Protein AF-A0AA36CNI5-F1 (afdb_monomer_lite)

Organism: NCBI:txid96644

Secondary structure (DSSP, 8-state):
-HHHHHSTTTT--S-TT-HHHHHHHHHHHHHHHTHHHHHHHHHHHHHT--HHHHHHHHHHHT-HHHHHHHHTT--EEETTEEEP----TT-SHHHHHHHHHHHHHHHHHHHHS-GGGHHHHHHHHHHHHHHHHIIIIIHHHHHHHHHHHHHHHHHHHHHHTHHHHHHHHHHHHHHHHHT-HHHHHHHHHHHHHHHSS-SSHHHHHHHHHHHHHHHHHHHHHH--SHHHHHHHHHHHHHHHHHHS--

Foldseek 3Di:
DCLQCCPCLHPPVDDPPDVVSVVVVCVVLVCLQCLLLVLLQVLCVVQVADNVLLNVLSCVLSPVVLLVCLVVVDWDDDVNATFDSFRCGSPRQLSSVLSNVLSVLLVVCVVVDDPVCNVPCSSVVSCSVSVCCSGRPSRVVVLVVLLVVLVVLVVLCVPVPAVSQQVLLVCVVVCVVSSSLVVSVVSCVVVCVVVVHDRHNVSSVVVNLVVQLVVLCVQLVPPDDPVSVVSSVVSNVCSCSVPSRD

Sequence (246 aa):
MFAILLGPENFNLLVEGSDSLRLLNLVADSGFYFFPIFTAYSASKKFGANPVLALLLSGIMIHPEILGIVEAGQPFSIFGIPMQLVNYTKAVLPIILIVWIMAGVEKWLQKVIPDMLRIVAIPVLTMFIMLPLAFCVLGPLSDIVMGYVADFIVWLADVAGPLATAVIGATWALIIATGMHVPIFTAMLPAIITVGYDPILYPGTLAQAYAIMALALVYALRAKSKENKELGWSTFSTYMLGRAAL

InterPro domains:
  IPR003352 Phosphotransferase system, EIIC [PF02378] (20-238)
  IPR013013 Phosphotransferase system, EIIC component, type 1 [PS51103] (1-246)
  IPR050558 Phosphotransferase System Sugar-Specific Components [PTHR30175] (10-242)

Radius of gyration: 21.47 Å; chains: 1; bounding box: 57×53×59 Å

Structure (mmCIF, N/CA/C/O backbone):
data_AF-A0AA36CNI5-F1
#
_entry.id   AF-A0AA36CNI5-F1
#
loop_
_atom_site.group_PDB
_atom_site.id
_atom_site.type_symbol
_atom_site.label_atom_id
_atom_site.label_alt_id
_atom_site.label_comp_id
_atom_site.label_asym_id
_atom_site.label_entity_id
_atom_site.label_seq_id
_atom_site.pdbx_PDB_ins_code
_atom_site.Cartn_x
_atom_site.Cartn_y
_atom_site.Cartn_z
_atom_site.occupancy
_atom_site.B_iso_or_equiv
_atom_site.auth_seq_id
_atom_site.auth_comp_id
_atom_site.auth_asym_id
_atom_site.auth_atom_id
_atom_site.pdbx_PDB_model_num
ATOM 1 N N . MET A 1 1 ? 16.716 -0.187 -1.778 1.00 64.44 1 MET A N 1
ATOM 2 C CA . MET A 1 1 ? 17.904 0.576 -2.230 1.00 64.44 1 MET A CA 1
ATOM 3 C C . MET A 1 1 ? 19.204 -0.185 -1.989 1.00 64.44 1 MET A C 1
ATOM 5 O O . MET A 1 1 ? 19.897 -0.440 -2.958 1.00 64.44 1 MET A O 1
ATOM 9 N N . PHE A 1 2 ? 19.529 -0.613 -0.761 1.00 74.94 2 PHE A N 1
ATOM 10 C CA . PHE A 1 2 ? 20.774 -1.364 -0.510 1.00 74.94 2 PHE A CA 1
ATOM 11 C C . PHE A 1 2 ? 20.871 -2.699 -1.258 1.00 74.94 2 PHE A C 1
ATOM 13 O O . PHE A 1 2 ? 21.927 -2.988 -1.802 1.00 74.94 2 PHE A O 1
ATOM 20 N N . ALA A 1 3 ? 19.777 -3.468 -1.339 1.00 75.94 3 ALA A N 1
ATOM 21 C CA . ALA A 1 3 ? 19.755 -4.718 -2.106 1.00 75.94 3 ALA A CA 1
ATOM 22 C C . ALA A 1 3 ? 20.099 -4.502 -3.587 1.00 75.94 3 ALA A C 1
ATOM 24 O O . ALA A 1 3 ? 20.863 -5.260 -4.164 1.00 75.94 3 ALA A O 1
ATOM 25 N N . ILE A 1 4 ? 19.568 -3.419 -4.162 1.00 75.38 4 ILE A N 1
ATOM 26 C CA . ILE A 1 4 ? 19.776 -3.033 -5.557 1.00 75.38 4 ILE A CA 1
ATOM 27 C C . ILE A 1 4 ? 21.238 -2.618 -5.768 1.00 75.38 4 ILE A C 1
ATOM 29 O O . ILE A 1 4 ? 21.931 -3.203 -6.589 1.00 75.38 4 ILE A O 1
ATOM 33 N N . LEU A 1 5 ? 21.741 -1.665 -4.975 1.00 76.94 5 LEU A N 1
ATOM 34 C CA . LEU A 1 5 ? 23.097 -1.125 -5.138 1.00 76.94 5 LEU A CA 1
ATOM 35 C C . LEU A 1 5 ? 24.194 -2.169 -4.892 1.00 76.94 5 LEU A C 1
ATOM 37 O O . LEU A 1 5 ? 25.172 -2.222 -5.629 1.00 76.94 5 LEU A O 1
ATOM 41 N N . LEU A 1 6 ? 24.060 -2.976 -3.838 1.00 81.75 6 LEU A N 1
ATOM 42 C CA . LEU A 1 6 ? 25.074 -3.965 -3.459 1.00 81.75 6 LEU A CA 1
ATOM 43 C C . LEU A 1 6 ? 24.923 -5.289 -4.214 1.00 81.75 6 LEU A C 1
ATOM 45 O O . LEU A 1 6 ? 25.812 -6.135 -4.125 1.00 81.75 6 LEU A O 1
ATOM 49 N N . GLY A 1 7 ? 23.806 -5.470 -4.917 1.00 79.75 7 GLY A N 1
ATOM 50 C CA . GLY A 1 7 ? 23.500 -6.677 -5.659 1.00 79.75 7 GLY A CA 1
ATOM 51 C C . GLY A 1 7 ? 24.352 -6.866 -6.921 1.00 79.75 7 GLY A C 1
ATOM 52 O O . GLY A 1 7 ? 25.140 -5.987 -7.294 1.00 79.75 7 GLY A O 1
ATOM 53 N N . PRO A 1 8 ? 24.168 -8.012 -7.592 1.00 74.44 8 PRO A N 1
ATOM 54 C CA . PRO A 1 8 ? 24.959 -8.427 -8.752 1.00 74.44 8 PRO A CA 1
ATOM 55 C C . PRO A 1 8 ? 24.860 -7.463 -9.937 1.00 74.44 8 PRO A C 1
ATOM 57 O O . PRO A 1 8 ? 25.830 -7.274 -10.661 1.00 74.44 8 PRO A O 1
ATOM 60 N N . GLU A 1 9 ? 23.701 -6.824 -10.101 1.00 72.00 9 GLU A N 1
ATOM 61 C CA . GLU A 1 9 ? 23.403 -5.911 -11.212 1.00 72.00 9 GLU A CA 1
ATOM 62 C C . GLU A 1 9 ? 24.147 -4.565 -11.126 1.00 72.00 9 GLU A C 1
ATOM 64 O O . GLU A 1 9 ? 24.193 -3.836 -12.110 1.00 72.00 9 GLU A O 1
ATOM 69 N N . ASN A 1 10 ? 24.732 -4.217 -9.970 1.00 75.94 10 ASN A N 1
ATOM 70 C CA . ASN A 1 10 ? 25.398 -2.926 -9.746 1.00 75.94 10 ASN A CA 1
ATOM 71 C C . ASN A 1 10 ? 26.848 -3.103 -9.278 1.00 75.94 10 ASN A C 1
ATOM 73 O O . ASN A 1 10 ? 27.735 -3.413 -10.069 1.00 75.94 10 ASN A O 1
ATOM 77 N N . PHE A 1 11 ? 27.119 -2.893 -7.983 1.00 79.62 11 PHE A N 1
ATOM 78 C CA . PHE A 1 11 ? 28.478 -2.988 -7.449 1.00 79.62 11 PHE A CA 1
ATOM 79 C C . PHE A 1 11 ? 28.968 -4.435 -7.320 1.00 79.62 11 PHE A C 1
ATOM 81 O O . PHE A 1 11 ? 30.150 -4.637 -7.047 1.00 79.62 11 PHE A O 1
ATOM 88 N N . ASN A 1 12 ? 28.080 -5.424 -7.502 1.00 82.00 12 ASN A N 1
ATOM 89 C CA . ASN A 1 12 ? 28.382 -6.854 -7.458 1.00 82.00 12 ASN A CA 1
ATOM 90 C C . ASN A 1 12 ? 29.166 -7.262 -6.196 1.00 82.00 12 ASN A C 1
ATOM 92 O O . ASN A 1 12 ? 30.069 -8.097 -6.227 1.00 82.00 12 ASN A O 1
ATOM 96 N N . LEU A 1 13 ? 28.843 -6.617 -5.070 1.00 82.94 13 LEU A N 1
ATOM 97 C CA . LEU A 1 13 ? 29.482 -6.865 -3.775 1.00 82.94 13 LEU A CA 1
ATOM 98 C C . LEU A 1 13 ? 28.814 -8.026 -3.035 1.00 82.94 13 LEU A C 1
ATOM 100 O O . LEU A 1 13 ? 29.435 -8.654 -2.178 1.00 82.94 13 LEU A O 1
ATOM 104 N N . LEU A 1 14 ? 27.549 -8.302 -3.353 1.00 83.44 14 LEU A N 1
ATOM 105 C CA . LEU A 1 14 ? 26.776 -9.413 -2.825 1.00 83.44 14 LEU A CA 1
ATOM 106 C C . LEU A 1 14 ? 26.422 -10.373 -3.957 1.00 83.44 14 LEU A C 1
ATOM 108 O O . LEU A 1 14 ? 25.782 -9.993 -4.935 1.00 83.44 14 LEU A O 1
ATOM 112 N N . VAL A 1 15 ? 26.811 -11.633 -3.775 1.00 81.69 15 VAL A N 1
ATOM 113 C CA . VAL A 1 15 ? 26.519 -12.722 -4.712 1.00 81.69 15 VAL A CA 1
ATOM 114 C C . VAL A 1 15 ? 25.028 -13.068 -4.667 1.00 81.69 15 VAL A C 1
ATOM 116 O O . VAL A 1 15 ? 24.397 -13.009 -3.599 1.00 81.69 15 VAL A O 1
ATOM 119 N N . GLU A 1 16 ? 24.476 -13.461 -5.817 1.00 75.06 16 GLU A N 1
ATOM 120 C CA . GLU A 1 16 ? 23.131 -14.031 -5.918 1.00 75.06 16 GLU A CA 1
ATOM 121 C C . GLU A 1 16 ? 22.930 -15.169 -4.913 1.00 75.06 16 GLU A C 1
ATOM 123 O O . GLU A 1 16 ? 23.804 -16.006 -4.695 1.00 75.06 16 GLU A O 1
ATOM 128 N N . GLY A 1 17 ? 21.771 -15.177 -4.257 1.00 77.56 17 GLY A N 1
ATOM 129 C CA . GLY A 1 17 ? 21.421 -16.201 -3.271 1.00 77.56 17 GLY A CA 1
ATOM 130 C C . GLY A 1 17 ? 22.078 -16.050 -1.894 1.00 77.56 17 GLY A C 1
ATOM 131 O O . GLY A 1 17 ? 21.705 -16.793 -0.989 1.00 77.56 17 GLY A O 1
ATOM 132 N N . SER A 1 18 ? 22.988 -15.089 -1.685 1.00 88.25 18 SER A N 1
ATOM 133 C CA . SER A 1 18 ? 23.557 -14.837 -0.353 1.00 88.25 18 SER A CA 1
ATOM 134 C C . SER A 1 18 ? 22.483 -14.415 0.658 1.00 88.25 18 SER A C 1
ATOM 136 O O . SER A 1 18 ? 21.599 -13.612 0.351 1.00 88.25 18 SER A O 1
ATOM 138 N N . ASP A 1 19 ? 22.575 -14.910 1.896 1.00 90.06 19 ASP A N 1
ATOM 139 C CA . ASP A 1 19 ? 21.596 -14.590 2.947 1.00 90.06 19 ASP A CA 1
ATOM 140 C C . ASP A 1 19 ? 21.532 -13.086 3.250 1.00 90.06 19 ASP A C 1
ATOM 142 O O . ASP A 1 19 ? 20.458 -12.547 3.516 1.00 90.06 19 ASP A O 1
ATOM 146 N N . SER A 1 20 ? 22.655 -12.376 3.112 1.00 88.94 20 SER A N 1
ATOM 147 C CA . SER A 1 20 ? 22.709 -10.915 3.206 1.00 88.94 20 SER A CA 1
ATOM 148 C C . SER A 1 20 ? 21.854 -10.238 2.134 1.00 88.94 20 SER A C 1
ATOM 150 O O . SER A 1 20 ? 21.079 -9.336 2.448 1.00 88.94 20 SER A O 1
ATOM 152 N N . LEU A 1 21 ? 21.941 -10.682 0.874 1.00 85.19 21 LEU A N 1
ATOM 153 C CA . LEU A 1 21 ? 21.114 -10.141 -0.207 1.00 85.19 21 LEU A CA 1
ATOM 154 C C . LEU A 1 21 ? 19.633 -10.482 0.008 1.00 85.19 21 LEU A C 1
ATOM 156 O O . LEU A 1 21 ? 18.770 -9.627 -0.200 1.00 85.19 21 LEU A O 1
ATOM 160 N N . ARG A 1 22 ? 19.330 -11.691 0.500 1.00 86.50 22 ARG A N 1
ATOM 161 C CA . ARG A 1 22 ? 17.962 -12.104 0.860 1.00 86.50 22 ARG A CA 1
ATOM 162 C C . ARG A 1 22 ? 17.376 -11.223 1.960 1.00 86.50 22 ARG A C 1
ATOM 164 O O . ARG A 1 22 ? 16.249 -10.759 1.812 1.00 86.50 22 ARG A O 1
ATOM 171 N N . LEU A 1 23 ? 18.139 -10.928 3.015 1.00 89.19 23 LEU A N 1
ATOM 172 C CA . LEU A 1 23 ? 17.716 -10.016 4.080 1.00 89.19 23 LEU A CA 1
ATOM 173 C C . LEU A 1 23 ? 17.454 -8.604 3.540 1.00 89.19 23 LEU A C 1
ATOM 175 O O . LEU A 1 23 ? 16.423 -8.011 3.852 1.00 89.19 23 LEU A O 1
ATOM 179 N N . LEU A 1 24 ? 18.353 -8.065 2.712 1.00 87.25 24 LEU A N 1
ATOM 180 C CA . LEU A 1 24 ? 18.173 -6.730 2.135 1.00 87.25 24 LEU A CA 1
ATOM 181 C C . LEU A 1 24 ? 16.944 -6.656 1.218 1.00 87.25 24 LEU A C 1
ATOM 183 O O . LEU A 1 24 ? 16.237 -5.646 1.236 1.00 87.25 24 LEU A O 1
ATOM 187 N N . ASN A 1 25 ? 16.675 -7.712 0.447 1.00 84.00 25 ASN A N 1
ATOM 188 C CA . ASN A 1 25 ? 15.464 -7.827 -0.364 1.00 84.00 25 ASN A CA 1
ATOM 189 C C . ASN A 1 25 ? 14.207 -7.936 0.504 1.00 84.00 25 ASN A C 1
ATOM 191 O O . A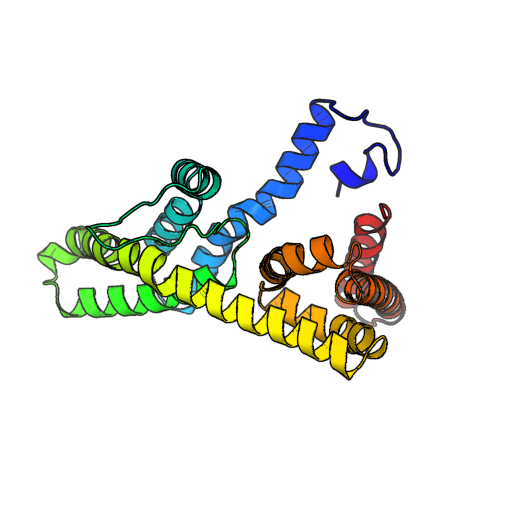SN A 1 25 ? 13.228 -7.247 0.234 1.00 84.00 25 ASN A O 1
ATOM 195 N N . LEU A 1 26 ? 14.250 -8.716 1.588 1.00 87.56 26 LEU A N 1
ATOM 196 C CA . LEU A 1 26 ? 13.142 -8.827 2.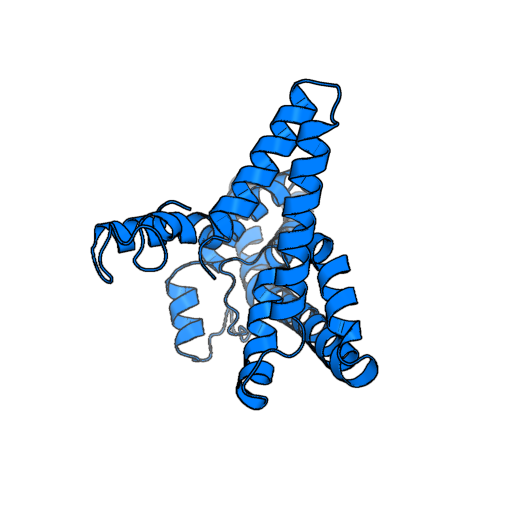537 1.00 87.56 26 LEU A CA 1
ATOM 197 C C . LEU A 1 26 ? 12.811 -7.472 3.166 1.00 87.56 26 LEU A C 1
ATOM 199 O O . LEU A 1 26 ? 11.645 -7.092 3.231 1.00 87.56 26 LEU A O 1
ATOM 203 N N . VAL A 1 27 ? 13.824 -6.710 3.584 1.00 86.75 27 VAL A N 1
ATOM 204 C CA . VAL A 1 27 ? 13.634 -5.352 4.117 1.00 86.75 27 VAL A CA 1
ATOM 205 C C . VAL A 1 27 ? 13.043 -4.422 3.054 1.00 86.75 27 VAL A C 1
ATOM 207 O O . VAL A 1 27 ? 12.153 -3.629 3.365 1.00 86.75 27 VAL A O 1
ATOM 210 N N . ALA A 1 28 ? 13.510 -4.519 1.805 1.00 80.38 28 ALA A N 1
ATOM 211 C CA . ALA A 1 28 ? 12.989 -3.715 0.702 1.00 80.38 28 ALA A CA 1
ATOM 212 C C . ALA A 1 28 ? 11.514 -4.028 0.400 1.00 80.38 28 ALA A C 1
ATOM 214 O O . ALA A 1 28 ? 10.730 -3.100 0.207 1.00 80.38 28 ALA A O 1
ATOM 215 N N . ASP A 1 29 ? 11.130 -5.305 0.401 1.00 82.94 29 ASP A N 1
ATOM 216 C CA . ASP A 1 29 ? 9.762 -5.739 0.112 1.00 82.94 29 ASP A CA 1
ATOM 217 C C . ASP A 1 29 ? 8.802 -5.491 1.284 1.00 82.94 29 ASP A C 1
ATOM 219 O O . ASP A 1 29 ? 7.660 -5.094 1.064 1.00 82.94 29 ASP A O 1
ATOM 223 N N . SER A 1 30 ? 9.277 -5.615 2.530 1.00 86.25 30 SER A N 1
ATOM 224 C CA . SER A 1 30 ? 8.458 -5.468 3.745 1.00 86.25 30 SER A CA 1
ATOM 225 C C . SER A 1 30 ? 7.669 -4.158 3.777 1.00 86.25 30 SER A C 1
ATOM 227 O O . SER A 1 30 ? 6.494 -4.148 4.141 1.00 86.25 30 SER A O 1
ATOM 229 N N . GLY A 1 31 ? 8.287 -3.047 3.362 1.00 82.25 31 GLY A N 1
ATOM 230 C CA . GLY A 1 31 ? 7.609 -1.750 3.308 1.00 82.25 31 GLY A CA 1
ATOM 231 C C . GLY A 1 31 ? 6.374 -1.767 2.404 1.00 82.25 31 GLY A C 1
ATOM 232 O O . GLY A 1 31 ? 5.326 -1.254 2.791 1.00 82.25 31 GLY A O 1
ATOM 233 N N . PHE A 1 32 ? 6.481 -2.416 1.241 1.00 81.56 32 PHE A N 1
ATOM 234 C CA . PHE A 1 32 ? 5.374 -2.576 0.301 1.00 81.56 32 PHE A CA 1
ATOM 235 C C . PHE A 1 32 ? 4.368 -3.616 0.786 1.00 81.56 32 PHE A C 1
ATOM 237 O O . PHE A 1 32 ? 3.162 -3.378 0.725 1.00 81.56 32 PHE A O 1
ATOM 244 N N . TYR A 1 33 ? 4.848 -4.753 1.289 1.00 87.06 33 TYR A N 1
ATOM 245 C CA . TYR A 1 33 ? 4.009 -5.835 1.798 1.00 87.06 33 TYR A CA 1
ATOM 246 C C . TYR A 1 33 ? 3.038 -5.332 2.876 1.00 87.06 33 TYR A C 1
ATOM 248 O O . TYR A 1 33 ? 1.839 -5.601 2.804 1.00 87.06 33 TYR A O 1
ATOM 256 N N . PHE A 1 34 ? 3.535 -4.525 3.821 1.00 91.44 34 PHE A N 1
ATOM 257 C CA . PHE A 1 34 ? 2.748 -3.952 4.917 1.00 91.44 34 PHE A CA 1
ATOM 258 C C . PHE A 1 34 ? 2.076 -2.609 4.585 1.00 91.44 34 PHE A C 1
ATOM 260 O O . PHE A 1 34 ? 1.449 -2.017 5.469 1.00 91.44 34 PHE A O 1
ATOM 267 N N . PHE A 1 35 ? 2.122 -2.128 3.334 1.00 88.44 35 PHE A N 1
ATOM 268 C CA . PHE A 1 35 ? 1.394 -0.911 2.945 1.00 88.44 35 PHE A CA 1
ATOM 269 C C . PHE A 1 35 ? -0.087 -0.914 3.328 1.00 88.44 35 PHE A C 1
ATOM 271 O O . PHE A 1 35 ? -0.520 0.095 3.889 1.00 88.44 35 PHE A O 1
ATOM 278 N N . PRO A 1 36 ? -0.845 -2.010 3.134 1.00 91.31 36 PRO A N 1
ATOM 279 C CA . PRO A 1 36 ? -2.215 -2.123 3.623 1.00 91.31 36 PRO A CA 1
ATOM 280 C C . PRO A 1 36 ? -2.382 -1.691 5.085 1.00 91.31 36 PRO A C 1
ATOM 282 O O . PRO A 1 36 ? -3.289 -0.928 5.403 1.00 91.31 36 PRO A O 1
ATOM 285 N N . ILE A 1 37 ? -1.469 -2.090 5.974 1.00 95.62 37 ILE A N 1
ATOM 286 C CA . ILE A 1 37 ? -1.523 -1.755 7.403 1.00 95.62 37 ILE A CA 1
ATOM 287 C C . ILE A 1 37 ? -1.303 -0.249 7.619 1.00 95.62 37 ILE A C 1
ATOM 289 O O . ILE A 1 37 ? -2.078 0.412 8.318 1.00 95.62 37 ILE A O 1
ATOM 293 N N . PHE A 1 38 ? -0.283 0.332 6.982 1.00 93.75 38 PHE A N 1
ATOM 294 C CA . PHE A 1 38 ? 0.006 1.769 7.098 1.00 93.75 38 PHE A CA 1
ATOM 295 C C . PHE A 1 38 ? -1.111 2.636 6.499 1.00 93.75 38 PHE A C 1
ATOM 297 O O . PHE A 1 38 ? -1.490 3.675 7.058 1.00 93.75 38 PHE A O 1
ATOM 304 N N . THR A 1 39 ? -1.676 2.189 5.376 1.00 92.88 39 THR A N 1
ATOM 305 C CA . THR A 1 39 ? -2.835 2.810 4.737 1.00 92.88 39 THR A CA 1
ATOM 306 C C . THR A 1 39 ? -4.065 2.715 5.631 1.00 92.88 39 THR A C 1
ATOM 308 O O . THR A 1 39 ? -4.741 3.726 5.807 1.00 92.88 39 THR A O 1
ATOM 311 N N . ALA A 1 40 ? -4.329 1.569 6.263 1.00 96.94 40 ALA A N 1
ATOM 312 C CA . ALA A 1 40 ? -5.460 1.403 7.171 1.00 96.94 40 ALA A CA 1
ATOM 313 C C . ALA A 1 40 ? -5.381 2.350 8.374 1.00 96.94 40 ALA A C 1
ATOM 315 O O . ALA A 1 40 ? -6.377 2.982 8.737 1.00 96.94 40 ALA A O 1
ATOM 316 N N . TYR A 1 41 ? -4.188 2.529 8.946 1.00 97.56 41 TYR A N 1
ATOM 317 C CA . TYR A 1 41 ? -3.976 3.515 10.004 1.00 97.56 41 TYR A CA 1
ATOM 318 C C . TYR A 1 41 ? -4.289 4.935 9.518 1.00 97.56 41 TYR A C 1
ATOM 320 O O . TYR A 1 41 ? -5.107 5.634 10.115 1.00 97.56 41 TYR A O 1
ATOM 328 N N . SER A 1 42 ? -3.713 5.351 8.392 1.00 95.94 42 SER A N 1
ATOM 329 C CA . SER A 1 42 ? -3.923 6.703 7.854 1.00 95.94 42 SER A CA 1
ATOM 330 C C . SER A 1 42 ? -5.390 6.954 7.466 1.00 95.94 42 SER A C 1
ATOM 332 O O . SER A 1 42 ? -5.959 7.999 7.791 1.00 95.94 42 SER A O 1
ATOM 334 N N . ALA A 1 43 ? -6.035 5.969 6.838 1.00 96.19 43 ALA A N 1
ATOM 335 C CA . ALA A 1 43 ? -7.441 6.008 6.450 1.00 96.19 43 ALA A CA 1
ATOM 336 C C . ALA A 1 43 ? -8.370 6.048 7.671 1.00 96.19 43 ALA A C 1
ATOM 338 O O . ALA A 1 43 ? -9.323 6.828 7.688 1.00 96.19 43 ALA A O 1
ATOM 339 N N . SER A 1 44 ? -8.078 5.283 8.727 1.00 97.81 44 SER A N 1
ATOM 340 C CA . SER A 1 44 ? -8.902 5.284 9.945 1.00 97.81 44 SER A CA 1
ATOM 341 C C . SER A 1 44 ? -8.885 6.651 10.625 1.00 97.81 44 SER A C 1
ATOM 343 O O . SER A 1 44 ? -9.942 7.169 10.991 1.00 97.81 44 SER A O 1
ATOM 345 N N . LYS A 1 45 ? -7.717 7.310 10.675 1.00 97.69 45 LYS A N 1
ATOM 346 C CA . LYS A 1 45 ? -7.588 8.696 11.147 1.00 97.69 45 LYS A CA 1
ATOM 347 C C . LYS A 1 45 ? -8.367 9.681 10.274 1.00 97.69 45 LYS A C 1
ATOM 349 O O . LYS A 1 45 ? -8.950 10.618 10.812 1.00 97.69 45 LYS A O 1
ATOM 354 N N . LYS A 1 46 ? -8.400 9.475 8.954 1.00 96.75 46 LYS A N 1
ATOM 355 C CA . LYS A 1 46 ? -9.118 10.350 8.015 1.00 96.75 46 LYS A CA 1
ATOM 356 C C . LYS A 1 46 ? -10.640 10.200 8.099 1.00 96.75 46 LYS A C 1
ATOM 358 O O . LYS A 1 46 ? -11.342 11.207 8.052 1.00 96.75 46 LYS A O 1
ATOM 363 N N . PHE A 1 47 ? -11.149 8.974 8.209 1.00 97.25 47 PHE A N 1
ATOM 364 C CA . PHE A 1 47 ? -12.591 8.684 8.190 1.00 97.25 47 PHE A CA 1
ATOM 365 C C . PHE A 1 47 ? -13.234 8.622 9.586 1.00 97.25 47 PHE A C 1
ATOM 367 O O . PHE A 1 47 ? -14.467 8.635 9.712 1.00 97.25 47 PHE A O 1
ATOM 374 N N . GLY A 1 48 ? -12.411 8.610 10.637 1.00 95.06 48 GLY A N 1
ATOM 375 C CA . GLY A 1 48 ? -12.851 8.507 12.026 1.00 95.06 48 GLY A CA 1
ATOM 376 C C . GLY A 1 48 ? -13.300 7.095 12.398 1.00 95.06 48 GLY A C 1
ATOM 377 O O . GLY A 1 48 ? -14.292 6.955 13.106 1.00 95.06 48 GLY A O 1
ATOM 378 N N . ALA A 1 49 ? -12.611 6.078 11.876 1.00 96.69 49 ALA A N 1
ATOM 379 C CA . ALA A 1 49 ? -12.773 4.681 12.279 1.00 96.69 49 ALA A CA 1
ATOM 380 C C . ALA A 1 49 ? -11.804 4.349 13.425 1.00 96.69 49 ALA A C 1
ATOM 382 O O . ALA A 1 49 ? -10.792 5.040 13.595 1.00 96.69 49 ALA A O 1
ATOM 383 N N . ASN A 1 50 ? -12.059 3.285 14.183 1.00 96.38 50 ASN A N 1
ATOM 384 C CA . ASN A 1 50 ? -11.135 2.821 15.211 1.00 96.38 50 ASN A CA 1
ATOM 385 C C . ASN A 1 50 ? -9.809 2.342 14.575 1.00 96.38 50 ASN A C 1
ATOM 387 O O . ASN A 1 50 ? -9.816 1.369 13.814 1.00 96.38 50 ASN A O 1
ATOM 391 N N . PRO A 1 51 ? -8.655 2.961 14.900 1.00 97.12 51 PRO A N 1
ATOM 392 C CA . PRO A 1 51 ? -7.380 2.579 14.298 1.00 97.12 51 PRO A CA 1
ATOM 393 C C . PRO A 1 51 ? -6.973 1.136 14.589 1.00 97.12 51 PRO A C 1
ATOM 395 O O . PRO A 1 51 ? -6.415 0.480 13.718 1.00 97.12 51 PRO A O 1
ATOM 398 N N . VAL A 1 52 ? -7.279 0.618 15.782 1.00 96.56 52 VAL A N 1
ATOM 399 C CA . VAL A 1 52 ? -6.938 -0.759 16.164 1.00 96.56 52 VAL A CA 1
ATOM 400 C C . VAL A 1 52 ? -7.730 -1.758 15.323 1.00 96.56 52 VAL A C 1
ATOM 402 O O . VAL A 1 52 ? -7.158 -2.730 14.841 1.00 96.56 52 VAL A O 1
ATOM 405 N N . LEU A 1 53 ? -9.021 -1.500 15.086 1.00 97.00 53 LEU A N 1
ATOM 406 C CA . LEU A 1 53 ? -9.854 -2.371 14.250 1.00 97.00 53 LEU A CA 1
ATOM 407 C C . LEU A 1 53 ? -9.473 -2.283 12.771 1.00 97.00 53 LEU A C 1
ATOM 409 O O . LEU A 1 53 ? -9.441 -3.307 12.098 1.00 97.00 53 LEU A O 1
ATOM 413 N N . ALA A 1 54 ? -9.101 -1.099 12.277 1.00 97.88 54 ALA A N 1
ATOM 414 C CA . ALA A 1 54 ? -8.624 -0.934 10.902 1.00 97.88 54 ALA A CA 1
ATOM 415 C C . ALA A 1 54 ? -7.314 -1.703 10.664 1.00 97.88 54 ALA A C 1
ATOM 417 O O . ALA A 1 54 ? -7.149 -2.391 9.653 1.00 97.88 54 ALA A O 1
ATOM 418 N N . LEU A 1 55 ? -6.383 -1.601 11.616 1.00 97.62 55 LEU A N 1
ATOM 419 C CA . LEU A 1 55 ? -5.121 -2.337 11.606 1.00 97.62 55 LEU A CA 1
ATOM 420 C C . LEU A 1 55 ? -5.355 -3.848 11.692 1.00 97.62 55 LEU A C 1
ATOM 422 O O . LEU A 1 55 ? -4.750 -4.598 10.934 1.00 97.62 55 LEU A O 1
ATOM 426 N N . LEU A 1 56 ? -6.266 -4.295 12.560 1.00 97.19 56 LEU A N 1
ATOM 427 C CA . LEU A 1 56 ? -6.635 -5.705 12.667 1.00 97.19 56 LEU A CA 1
ATOM 428 C C . LEU A 1 56 ? -7.242 -6.230 11.360 1.00 97.19 56 LEU A C 1
ATOM 430 O O . LEU A 1 56 ? -6.810 -7.266 10.863 1.00 97.19 56 LEU A O 1
ATOM 434 N N . LEU A 1 57 ? -8.210 -5.512 10.784 1.00 96.88 57 LEU A N 1
ATOM 435 C CA . LEU A 1 57 ? -8.869 -5.902 9.539 1.00 96.88 57 LEU A CA 1
ATOM 436 C C . LEU A 1 57 ? -7.868 -6.002 8.383 1.00 96.88 57 LEU A C 1
ATOM 438 O O . LEU A 1 57 ? -7.830 -7.021 7.702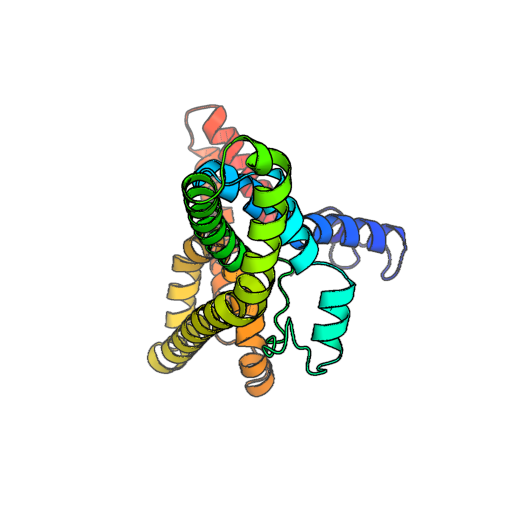 1.00 96.88 57 LEU A O 1
ATOM 442 N N . SER A 1 58 ? -7.012 -4.993 8.202 1.00 95.94 58 SER A N 1
ATOM 443 C CA . SER A 1 58 ? -5.957 -5.040 7.178 1.00 95.94 58 SER A CA 1
ATOM 444 C C . SER A 1 58 ? -4.929 -6.145 7.433 1.00 95.94 58 SER A C 1
ATOM 446 O O . SER A 1 58 ? -4.527 -6.815 6.487 1.00 95.94 58 SER A O 1
ATOM 448 N N . GLY A 1 59 ? -4.555 -6.395 8.692 1.00 95.88 59 GLY A N 1
ATOM 449 C CA . GLY A 1 59 ? -3.681 -7.506 9.072 1.00 95.88 59 GLY A CA 1
ATOM 450 C C . GLY A 1 59 ? -4.271 -8.875 8.727 1.00 95.88 59 GLY A C 1
ATOM 451 O O . GLY A 1 59 ? -3.556 -9.734 8.220 1.00 95.88 59 GLY A O 1
ATOM 452 N N . ILE A 1 60 ? -5.580 -9.063 8.928 1.00 95.25 60 ILE A N 1
ATOM 453 C CA . ILE A 1 60 ? -6.292 -10.282 8.515 1.00 95.25 60 ILE A CA 1
ATOM 454 C C . ILE A 1 60 ? -6.284 -10.420 6.987 1.00 95.25 60 ILE A C 1
ATOM 456 O O . ILE A 1 60 ? -6.043 -11.508 6.474 1.00 95.25 60 ILE A O 1
ATOM 460 N N . MET A 1 61 ? -6.496 -9.324 6.254 1.00 92.62 61 MET A N 1
ATOM 461 C CA . MET A 1 61 ? -6.501 -9.331 4.785 1.00 92.62 61 MET A CA 1
ATOM 462 C C . MET A 1 61 ? -5.162 -9.712 4.148 1.00 92.62 61 MET A C 1
ATOM 464 O O . MET A 1 61 ? -5.158 -10.237 3.038 1.00 92.62 61 MET A O 1
ATOM 468 N N . ILE A 1 62 ? -4.045 -9.473 4.837 1.00 93.44 62 ILE A N 1
ATOM 469 C CA . ILE A 1 62 ? -2.701 -9.868 4.384 1.00 93.44 62 ILE A CA 1
ATOM 470 C C . ILE A 1 62 ? -2.124 -11.046 5.178 1.00 93.44 62 ILE A C 1
ATOM 472 O O . ILE A 1 62 ? -0.911 -11.276 5.162 1.00 93.44 62 ILE A O 1
ATOM 476 N N . HIS A 1 63 ? -2.967 -11.762 5.924 1.00 94.75 63 HIS A N 1
ATOM 477 C CA . HIS A 1 63 ? -2.524 -12.886 6.736 1.00 94.75 63 HIS A CA 1
ATOM 478 C C . HIS A 1 63 ? -1.960 -14.000 5.832 1.00 94.75 63 HIS A C 1
ATOM 480 O O . HIS A 1 63 ? -2.594 -14.318 4.823 1.00 94.75 63 HIS A O 1
ATOM 486 N N . PRO A 1 64 ? -0.828 -14.643 6.187 1.00 92.12 64 PRO A N 1
ATOM 487 C CA . PRO A 1 64 ? -0.210 -15.680 5.355 1.00 92.12 64 PRO A CA 1
ATOM 488 C C . PRO A 1 64 ? -1.160 -16.817 4.958 1.00 92.12 64 PRO A C 1
ATOM 490 O O . PRO A 1 64 ? -1.100 -17.295 3.836 1.00 92.12 64 PRO A O 1
ATOM 493 N N . GLU A 1 65 ? -2.085 -17.200 5.843 1.00 92.75 65 GLU A N 1
ATOM 494 C CA . GLU A 1 65 ? -3.123 -18.201 5.536 1.00 92.75 65 GLU A CA 1
ATOM 495 C C . GLU A 1 65 ? -4.040 -17.772 4.379 1.00 92.75 65 GLU A C 1
ATOM 497 O O . GLU A 1 65 ? -4.336 -18.565 3.491 1.00 92.75 65 GLU A O 1
ATOM 502 N N . ILE A 1 66 ? -4.466 -16.502 4.354 1.00 90.75 66 ILE A N 1
ATOM 503 C CA . ILE A 1 66 ? -5.295 -15.968 3.265 1.00 90.75 66 ILE A CA 1
ATOM 504 C C . ILE A 1 66 ? -4.502 -15.974 1.960 1.00 90.75 66 ILE A C 1
ATOM 506 O O . ILE A 1 66 ? -5.043 -16.344 0.921 1.00 90.75 66 ILE A O 1
ATOM 510 N N . LEU A 1 67 ? -3.216 -15.619 2.011 1.00 89.19 67 LEU A N 1
ATOM 511 C CA . LEU A 1 67 ? -2.345 -15.682 0.838 1.00 89.19 67 LEU A CA 1
ATOM 512 C C . LEU A 1 67 ? -2.173 -17.112 0.332 1.00 89.19 67 LEU A C 1
ATOM 514 O O . LEU A 1 67 ? -2.333 -17.336 -0.862 1.00 89.19 67 LEU A O 1
ATOM 518 N N . GLY A 1 68 ? -1.959 -18.077 1.226 1.00 91.94 68 GLY A N 1
ATOM 519 C CA . GLY A 1 68 ? -1.881 -19.491 0.862 1.00 91.94 68 GLY A CA 1
ATOM 520 C C . GLY A 1 68 ? -3.157 -19.998 0.182 1.00 91.94 68 GLY A C 1
ATOM 521 O O . GLY A 1 68 ? -3.075 -20.723 -0.806 1.00 91.94 68 GLY A O 1
ATOM 522 N N . ILE A 1 69 ? -4.337 -19.570 0.648 1.00 91.56 69 ILE A N 1
ATOM 523 C CA . ILE A 1 69 ? -5.628 -19.891 0.011 1.00 91.56 69 ILE A CA 1
ATOM 524 C C . ILE A 1 69 ? -5.709 -19.304 -1.406 1.00 91.56 69 ILE A C 1
ATOM 526 O O . ILE A 1 69 ? -6.106 -20.004 -2.340 1.00 91.56 69 ILE A O 1
ATOM 530 N N . VAL A 1 70 ? -5.328 -18.033 -1.570 1.00 88.81 70 VAL A N 1
ATOM 531 C CA . VAL A 1 70 ? -5.336 -17.339 -2.868 1.00 88.81 70 VAL A CA 1
ATOM 532 C C . VAL A 1 70 ? -4.370 -18.003 -3.851 1.00 88.81 70 VAL A C 1
ATOM 534 O O . VAL A 1 70 ? -4.754 -18.286 -4.984 1.00 88.81 70 VAL A O 1
ATOM 537 N N . GLU A 1 71 ? -3.149 -18.310 -3.415 1.00 88.44 71 GLU A N 1
ATOM 538 C CA . GLU A 1 71 ? -2.118 -18.961 -4.233 1.00 88.44 71 GLU A CA 1
ATOM 539 C C . GLU A 1 71 ? -2.487 -20.400 -4.617 1.00 88.44 71 GLU A C 1
ATOM 541 O O . GLU A 1 71 ? -2.190 -20.838 -5.728 1.00 88.44 71 GLU A O 1
ATOM 546 N N . ALA A 1 72 ? -3.177 -21.132 -3.737 1.00 91.44 72 ALA A N 1
ATOM 547 C CA . ALA A 1 72 ? -3.642 -22.489 -4.019 1.00 91.44 72 ALA A CA 1
ATOM 548 C C . ALA A 1 72 ? -4.798 -22.544 -5.036 1.00 91.44 72 ALA A C 1
ATOM 550 O O . ALA A 1 72 ? -5.138 -23.631 -5.516 1.00 91.44 72 ALA A O 1
ATOM 551 N N . GLY A 1 73 ? -5.439 -21.408 -5.339 1.00 86.69 73 GLY A N 1
ATOM 552 C CA . GLY A 1 73 ? -6.556 -21.341 -6.284 1.00 86.69 73 GLY A CA 1
ATOM 553 C C . GLY A 1 73 ? -7.823 -22.066 -5.812 1.00 86.69 73 GLY A C 1
ATOM 554 O O . GLY A 1 73 ? -8.719 -22.318 -6.617 1.00 86.69 73 GLY A O 1
ATOM 555 N N . GLN A 1 74 ? -7.900 -22.453 -4.534 1.00 84.06 74 GLN A N 1
ATOM 556 C CA . GLN A 1 74 ? -9.011 -23.246 -4.010 1.00 84.06 74 GLN A CA 1
ATOM 557 C C . GLN A 1 74 ? -10.180 -22.346 -3.593 1.00 84.06 74 GLN A C 1
ATOM 559 O O . GLN A 1 74 ? -9.956 -21.330 -2.932 1.00 84.06 74 GLN A O 1
ATOM 564 N N . PRO A 1 75 ? -11.436 -22.713 -3.914 1.00 85.94 75 PRO A N 1
ATOM 565 C CA . PRO A 1 75 ? -12.598 -21.965 -3.457 1.00 85.94 75 PRO A CA 1
ATOM 566 C C . PRO A 1 75 ? -12.628 -21.859 -1.932 1.00 85.94 75 PRO A C 1
ATOM 568 O O . PRO A 1 75 ? -12.516 -22.858 -1.222 1.00 85.94 75 PRO A O 1
ATOM 571 N N . PHE A 1 76 ? -12.845 -20.648 -1.432 1.00 90.19 76 PHE A N 1
ATOM 572 C CA . PHE A 1 76 ? -13.005 -20.383 -0.010 1.00 90.19 76 PHE A CA 1
ATOM 573 C C . PHE A 1 76 ? -14.284 -19.587 0.220 1.00 90.19 76 PHE A C 1
ATOM 575 O O . PHE A 1 76 ? -14.643 -18.724 -0.579 1.00 90.19 76 PHE A O 1
ATOM 582 N N . SER A 1 77 ? -14.998 -19.885 1.303 1.00 90.44 77 SER A N 1
ATOM 583 C CA . SER A 1 77 ? -16.250 -19.205 1.633 1.00 90.44 77 SER A CA 1
ATOM 584 C C . SER A 1 77 ? -16.205 -18.635 3.038 1.00 90.44 77 SER A C 1
ATOM 586 O O . SER A 1 77 ? -15.798 -19.322 3.975 1.00 90.44 77 SER A O 1
ATOM 588 N N . ILE A 1 78 ? -16.703 -17.416 3.196 1.00 88.88 78 ILE A N 1
ATOM 589 C CA . ILE A 1 78 ? -16.810 -16.729 4.479 1.00 88.88 78 ILE A CA 1
ATOM 590 C C . ILE A 1 78 ? -18.290 -16.675 4.839 1.00 88.88 78 ILE A C 1
ATOM 592 O O . ILE A 1 78 ? -19.086 -16.052 4.141 1.00 88.88 78 ILE A O 1
ATOM 596 N N . PHE A 1 79 ? -18.674 -17.372 5.910 1.00 88.38 79 PHE A N 1
ATOM 597 C CA . PHE A 1 79 ? -20.073 -17.489 6.351 1.00 88.38 79 PHE A CA 1
ATOM 598 C C . PHE A 1 79 ? -21.036 -17.977 5.248 1.00 88.38 79 PHE A C 1
ATOM 600 O O . PHE A 1 79 ? -22.189 -17.558 5.186 1.00 88.38 79 PHE A O 1
ATOM 607 N N . GLY A 1 80 ? -20.557 -18.861 4.365 1.00 86.19 80 GLY A N 1
ATOM 608 C CA . GLY A 1 80 ? -21.328 -19.397 3.237 1.00 86.19 80 GLY A CA 1
ATOM 609 C C . GLY A 1 80 ? -21.356 -18.502 1.992 1.00 86.19 80 GLY A C 1
ATOM 610 O O . GLY A 1 80 ? -21.946 -18.892 0.989 1.00 86.19 80 GLY A O 1
ATOM 611 N N . ILE A 1 81 ? -20.703 -17.336 2.022 1.00 89.25 81 ILE A N 1
ATOM 612 C CA . ILE A 1 81 ? -20.555 -16.444 0.867 1.00 89.25 81 ILE A CA 1
ATOM 613 C C . ILE A 1 81 ? -19.208 -16.742 0.190 1.00 89.25 81 ILE A C 1
ATOM 615 O O . ILE A 1 81 ? -18.189 -16.767 0.884 1.00 89.25 81 ILE A O 1
ATOM 619 N N . PRO A 1 82 ? -19.162 -16.986 -1.131 1.00 88.44 82 PRO A N 1
ATOM 620 C CA . PRO A 1 82 ? -17.909 -17.254 -1.827 1.00 88.44 82 PRO A CA 1
ATOM 621 C C . PRO A 1 82 ? -16.994 -16.022 -1.810 1.00 88.44 82 PRO A C 1
ATOM 623 O O . PRO A 1 82 ? -17.402 -14.921 -2.184 1.00 88.44 82 PRO A O 1
ATOM 626 N N . MET A 1 83 ? -15.747 -16.229 -1.395 1.00 90.38 83 MET A N 1
ATOM 627 C CA . MET A 1 83 ? -14.682 -15.234 -1.444 1.00 90.38 83 MET A CA 1
ATOM 628 C C . MET A 1 83 ? -13.980 -15.304 -2.802 1.00 90.38 83 MET A C 1
ATOM 630 O O . MET A 1 83 ? -13.652 -16.389 -3.279 1.00 90.38 83 MET A O 1
ATOM 634 N N . GLN A 1 84 ? -13.700 -14.146 -3.402 1.00 84.44 84 GLN A N 1
ATOM 635 C CA . GLN A 1 84 ? -12.811 -14.083 -4.563 1.00 84.44 84 GLN A CA 1
ATOM 636 C C . GLN A 1 84 ? -11.352 -14.135 -4.121 1.00 84.44 84 GLN A C 1
ATOM 638 O O . GLN A 1 84 ? -10.963 -13.526 -3.121 1.00 84.44 84 GLN A O 1
ATOM 643 N N . LEU A 1 85 ? -10.542 -14.852 -4.892 1.00 84.94 85 LEU A N 1
ATOM 644 C CA . LEU A 1 85 ? -9.135 -15.085 -4.590 1.00 84.94 85 LEU A CA 1
ATOM 645 C C . LEU A 1 85 ? -8.293 -13.880 -5.019 1.00 84.94 85 LEU A C 1
ATOM 647 O O . LEU A 1 85 ? -7.651 -13.886 -6.063 1.00 84.94 85 LEU A O 1
ATOM 651 N N . VAL A 1 86 ? -8.332 -12.828 -4.204 1.00 83.00 86 VAL A N 1
ATOM 652 C CA . VAL A 1 86 ? -7.610 -11.574 -4.441 1.00 83.00 86 VAL A CA 1
ATOM 653 C C . VAL A 1 86 ? -6.456 -11.452 -3.451 1.00 83.00 86 VAL A C 1
ATOM 655 O O . VAL A 1 86 ? -6.641 -11.608 -2.243 1.00 83.00 86 VAL A O 1
ATOM 658 N N . ASN A 1 87 ? -5.262 -11.135 -3.954 1.00 85.75 87 ASN A N 1
ATOM 659 C CA . ASN A 1 87 ? -4.106 -10.830 -3.120 1.00 85.75 87 ASN A CA 1
ATOM 660 C C . ASN A 1 87 ? -4.131 -9.347 -2.712 1.00 85.75 87 ASN A C 1
ATOM 662 O O . ASN A 1 87 ? -3.997 -8.456 -3.548 1.00 85.75 87 ASN A O 1
ATOM 666 N N . TYR A 1 88 ? -4.278 -9.086 -1.413 1.00 84.38 88 TYR A N 1
ATOM 667 C CA . TYR A 1 88 ? -4.325 -7.728 -0.862 1.00 84.38 88 TYR A CA 1
ATOM 668 C C . TYR A 1 88 ? -2.966 -7.203 -0.389 1.00 84.38 88 TYR A C 1
ATOM 670 O O . TYR A 1 88 ? -2.889 -6.086 0.129 1.00 84.38 88 TYR A O 1
ATOM 678 N N . THR A 1 89 ? -1.882 -7.969 -0.540 1.00 80.75 89 THR A N 1
ATOM 679 C CA . THR A 1 89 ? -0.535 -7.443 -0.281 1.00 80.75 89 THR A CA 1
ATOM 680 C C . THR A 1 89 ? -0.273 -6.268 -1.210 1.00 80.75 89 THR A C 1
ATOM 682 O O . THR A 1 89 ? -0.698 -6.256 -2.364 1.00 80.75 89 THR A O 1
ATOM 685 N N . LYS A 1 90 ? 0.396 -5.229 -0.697 1.00 79.62 90 LYS A N 1
ATOM 686 C CA . LYS A 1 90 ? 0.707 -4.013 -1.471 1.00 79.62 90 LYS A CA 1
ATOM 687 C C . LYS A 1 90 ? -0.530 -3.223 -1.946 1.00 79.62 90 LYS A C 1
ATOM 689 O O . LYS A 1 90 ? -0.382 -2.247 -2.679 1.00 79.62 90 LYS A O 1
ATOM 694 N N . ALA A 1 91 ? -1.739 -3.585 -1.506 1.00 81.31 91 ALA A N 1
ATOM 695 C CA . ALA A 1 91 ? -2.974 -2.935 -1.922 1.00 81.31 91 ALA A CA 1
ATOM 696 C C . ALA A 1 91 ? -3.285 -1.684 -1.084 1.00 81.31 91 ALA A C 1
ATOM 698 O O . ALA A 1 91 ? -3.487 -1.750 0.127 1.00 81.31 91 ALA A O 1
ATOM 699 N N . VAL A 1 92 ? -3.382 -0.528 -1.742 1.00 84.00 92 VAL A N 1
ATOM 700 C CA . VAL A 1 92 ? -3.690 0.751 -1.078 1.00 84.00 92 VAL A CA 1
ATOM 701 C C . VAL A 1 92 ? -5.169 1.102 -1.234 1.00 84.00 92 VAL A C 1
ATOM 703 O O . VAL A 1 92 ? -5.890 1.239 -0.246 1.00 84.00 92 VAL A O 1
ATOM 706 N N . LEU A 1 93 ? -5.647 1.203 -2.479 1.00 83.19 93 LEU A N 1
ATOM 707 C CA . LEU A 1 93 ? -7.014 1.634 -2.779 1.00 83.19 93 LEU A CA 1
ATOM 708 C C . LEU A 1 93 ? -8.101 0.746 -2.137 1.00 83.19 93 LEU A C 1
ATOM 710 O O . LEU A 1 93 ? -9.012 1.314 -1.525 1.00 83.19 93 LEU A O 1
ATOM 714 N N . PRO A 1 94 ? -8.017 -0.604 -2.190 1.00 85.81 94 PRO A N 1
ATOM 715 C CA . PRO A 1 94 ? -9.028 -1.461 -1.566 1.00 85.81 94 PRO A CA 1
ATOM 716 C C . PRO A 1 94 ? -9.150 -1.189 -0.067 1.00 85.81 94 PRO A C 1
ATOM 718 O O . PRO A 1 94 ? -10.249 -1.082 0.466 1.00 85.81 94 PRO A O 1
ATOM 721 N N . ILE A 1 95 ? -8.018 -0.984 0.607 1.00 92.75 95 ILE A N 1
ATOM 722 C CA . ILE A 1 95 ? -7.975 -0.752 2.050 1.00 92.75 95 ILE A CA 1
ATOM 723 C C . ILE A 1 95 ? -8.576 0.602 2.422 1.00 92.75 95 ILE A C 1
ATOM 725 O O . ILE A 1 95 ? -9.324 0.684 3.395 1.00 92.75 95 ILE A O 1
ATOM 729 N N . ILE A 1 96 ? -8.310 1.657 1.644 1.00 92.00 96 ILE A N 1
ATOM 730 C CA . ILE A 1 96 ? -8.942 2.971 1.856 1.00 92.00 96 ILE A CA 1
ATOM 731 C C . ILE A 1 96 ? -10.468 2.834 1.799 1.00 92.00 96 ILE A C 1
ATOM 733 O O . ILE A 1 96 ? -11.162 3.337 2.686 1.00 92.00 96 ILE A O 1
ATOM 737 N N . LEU A 1 97 ? -10.981 2.131 0.786 1.00 91.94 97 LEU A N 1
ATOM 738 C CA . LEU A 1 97 ? -12.415 1.920 0.592 1.00 91.94 97 LEU A CA 1
ATOM 739 C C . LEU A 1 97 ? -13.022 1.074 1.720 1.00 91.94 97 LEU A C 1
ATOM 741 O O . LEU A 1 97 ? -14.057 1.435 2.278 1.00 91.94 97 LEU A O 1
ATOM 745 N N . ILE A 1 98 ? -12.351 -0.007 2.116 1.00 94.94 98 ILE A N 1
ATOM 746 C CA . ILE A 1 98 ? -12.788 -0.887 3.207 1.00 94.94 98 ILE A CA 1
ATOM 747 C C . ILE A 1 98 ? -12.837 -0.140 4.540 1.00 94.94 98 ILE A C 1
ATOM 749 O O . ILE A 1 98 ? -13.832 -0.236 5.259 1.00 94.94 98 ILE A O 1
ATOM 753 N N . VAL A 1 99 ? -11.814 0.654 4.865 1.00 97.19 99 VAL A N 1
ATOM 754 C CA . VAL A 1 99 ? -11.779 1.430 6.115 1.00 97.19 99 VAL A CA 1
ATOM 755 C C . VAL A 1 99 ? -12.810 2.559 6.110 1.00 97.19 99 VAL A C 1
ATOM 757 O O . VAL A 1 99 ? -13.389 2.866 7.154 1.00 97.19 99 VAL A O 1
ATOM 760 N N . TRP A 1 100 ? -13.096 3.154 4.951 1.00 96.62 100 TRP A N 1
ATOM 761 C CA . TRP A 1 100 ? -14.181 4.126 4.816 1.00 96.62 100 TRP A CA 1
ATOM 762 C C . TRP A 1 100 ? -15.548 3.508 5.143 1.00 96.62 100 TRP A C 1
ATOM 764 O O . TRP A 1 100 ? -16.301 4.073 5.941 1.00 96.62 100 TRP A O 1
ATOM 774 N N . ILE A 1 101 ? -15.839 2.324 4.598 1.00 97.38 101 ILE A N 1
ATOM 775 C CA . ILE A 1 101 ? -17.070 1.585 4.907 1.00 97.38 101 ILE A CA 1
ATOM 776 C C . ILE A 1 101 ? -17.098 1.151 6.378 1.00 97.38 101 ILE A C 1
ATOM 778 O O . ILE A 1 101 ? -18.116 1.340 7.046 1.00 97.38 101 ILE A O 1
ATOM 782 N N . MET A 1 102 ? -15.973 0.671 6.921 1.00 97.94 102 MET A N 1
ATOM 783 C CA . MET A 1 102 ? -15.841 0.319 8.340 1.00 97.94 102 MET A CA 1
ATOM 784 C C . MET A 1 102 ? -16.192 1.494 9.255 1.00 97.94 102 MET A C 1
ATOM 786 O O . MET A 1 102 ? -16.925 1.315 10.225 1.00 97.94 102 MET A O 1
ATOM 790 N N . ALA A 1 103 ? -15.745 2.711 8.924 1.00 97.69 103 ALA A N 1
ATOM 791 C CA . ALA A 1 103 ? -16.095 3.913 9.680 1.00 97.69 103 ALA A CA 1
ATOM 792 C C . ALA A 1 103 ? -17.614 4.163 9.705 1.00 97.69 103 ALA A C 1
ATOM 794 O O . ALA A 1 103 ? -18.155 4.636 10.706 1.00 97.69 103 ALA A O 1
ATOM 795 N N . GLY A 1 104 ? -18.310 3.858 8.606 1.00 97.25 104 GLY A N 1
ATOM 796 C CA . GLY A 1 104 ? -19.770 3.914 8.528 1.00 97.25 104 GLY A CA 1
ATOM 797 C C . GLY A 1 104 ? -20.445 2.851 9.398 1.00 97.25 104 GLY A C 1
ATOM 798 O O . GLY A 1 104 ? -21.350 3.181 10.168 1.00 97.25 104 GLY A O 1
ATOM 799 N N . VAL A 1 105 ? -19.969 1.604 9.324 1.00 97.31 105 VAL A N 1
ATOM 800 C CA . VAL A 1 105 ? -20.479 0.470 10.117 1.00 97.31 105 VAL A CA 1
ATOM 801 C C . VAL A 1 105 ? -20.298 0.717 11.615 1.00 97.31 105 VAL A C 1
ATOM 803 O O . VAL A 1 105 ? -21.257 0.578 12.371 1.00 97.31 105 VAL A O 1
ATOM 806 N N . GLU A 1 106 ? -19.121 1.169 12.054 1.00 96.06 106 GLU A N 1
ATOM 807 C CA . GLU A 1 106 ? -18.860 1.495 13.463 1.00 96.06 106 GLU A CA 1
ATOM 808 C C . GLU A 1 106 ? -19.797 2.591 13.983 1.00 96.06 106 GLU A C 1
ATOM 810 O O . GLU A 1 106 ? -20.395 2.443 15.051 1.00 96.06 106 GLU A O 1
ATOM 815 N N . LYS A 1 107 ? -19.978 3.677 13.217 1.00 95.56 107 LYS A N 1
ATOM 816 C CA . LYS A 1 107 ? -20.898 4.772 13.576 1.00 95.56 107 LYS A CA 1
ATOM 817 C C . LYS A 1 107 ? -22.347 4.302 13.648 1.00 95.56 107 LYS A C 1
ATOM 819 O O . LYS A 1 107 ? -23.117 4.815 14.459 1.00 95.56 107 LYS A O 1
ATOM 824 N N . TRP A 1 108 ? -22.740 3.358 12.797 1.00 96.75 108 TRP A N 1
ATOM 825 C CA . TRP A 1 108 ? -24.070 2.761 12.842 1.00 96.75 108 TRP A CA 1
ATOM 826 C C . TRP A 1 108 ? -24.243 1.864 14.075 1.00 96.75 108 TRP A C 1
ATOM 828 O O . TRP A 1 108 ? -25.198 2.053 14.828 1.00 96.75 108 TRP A O 1
ATOM 838 N N . LEU A 1 109 ? -23.284 0.979 14.360 1.00 95.94 109 LEU A N 1
ATOM 839 C CA . LEU A 1 109 ? -23.306 0.114 15.545 1.00 95.94 109 LEU A CA 1
ATOM 840 C C . LEU A 1 109 ? -23.333 0.922 16.847 1.00 95.94 109 LEU A C 1
ATOM 842 O O . LEU A 1 109 ? -24.088 0.588 17.757 1.00 95.94 109 LEU A O 1
ATOM 846 N N . GLN A 1 110 ? -22.591 2.031 16.921 1.00 94.00 110 GLN A N 1
ATOM 847 C CA . GLN A 1 110 ? -22.642 2.950 18.064 1.00 94.00 110 GLN A CA 1
ATOM 848 C C . GLN A 1 110 ? -24.052 3.503 18.315 1.00 94.00 110 GLN A C 1
ATOM 850 O O . GLN A 1 110 ? -24.424 3.706 19.467 1.00 94.00 110 GLN A O 1
ATOM 855 N N . LYS A 1 111 ? -24.859 3.728 17.271 1.00 94.25 111 LYS A N 1
ATOM 856 C CA . LYS A 1 111 ? -26.242 4.217 17.421 1.00 94.25 111 LYS A CA 1
ATOM 857 C C . LYS A 1 111 ? -27.208 3.128 17.879 1.00 94.25 111 LYS A C 1
ATOM 859 O O . LYS A 1 111 ? -28.145 3.433 18.607 1.00 94.25 111 LYS A O 1
ATOM 864 N N . VAL A 1 112 ? -26.999 1.891 17.433 1.00 95.25 112 VAL A N 1
ATOM 865 C CA . VAL A 1 112 ? -27.915 0.769 17.692 1.00 95.25 112 VAL A CA 1
ATOM 866 C C . VAL A 1 112 ? -27.628 0.096 19.039 1.00 95.25 112 VAL A C 1
ATOM 868 O O . VAL A 1 112 ? -28.553 -0.356 19.709 1.00 95.25 112 VAL A O 1
ATOM 871 N N . ILE A 1 113 ? -26.360 0.027 19.452 1.00 94.12 113 ILE A N 1
ATOM 872 C CA . ILE A 1 113 ? -25.935 -0.724 20.639 1.00 94.12 113 ILE A CA 1
ATOM 873 C C . ILE A 1 113 ? -26.033 0.143 21.911 1.00 94.12 113 ILE A C 1
ATOM 875 O O . ILE A 1 113 ? -25.440 1.231 21.949 1.00 94.12 113 ILE A O 1
ATOM 879 N N . PRO A 1 114 ? -26.693 -0.352 22.981 1.00 92.06 114 PRO A N 1
ATOM 880 C CA . PRO A 1 114 ? -26.745 0.317 24.283 1.00 92.06 114 PRO A CA 1
ATOM 881 C C . PRO A 1 114 ? -25.360 0.521 24.906 1.00 92.06 114 PRO A C 1
ATOM 883 O O . PRO A 1 114 ? -24.502 -0.359 24.811 1.00 92.06 114 PRO A O 1
ATOM 886 N N . ASP A 1 115 ? -25.165 1.635 25.618 1.00 91.25 115 ASP A N 1
ATOM 887 C CA . ASP A 1 115 ? -23.870 2.049 26.187 1.00 91.25 115 ASP A CA 1
ATOM 888 C C . ASP A 1 115 ? -23.149 0.959 26.988 1.00 91.25 115 ASP A C 1
ATOM 890 O O . ASP A 1 115 ? -21.946 0.763 26.820 1.00 91.25 115 ASP A O 1
ATOM 894 N N . MET A 1 116 ? -23.891 0.190 27.788 1.00 91.88 116 MET A N 1
ATOM 895 C CA . MET A 1 116 ? -23.349 -0.882 28.631 1.00 91.88 116 MET A CA 1
ATOM 896 C C . MET A 1 116 ? -22.620 -1.978 27.835 1.00 91.88 116 MET A C 1
ATOM 898 O O . MET A 1 116 ? -21.699 -2.603 28.354 1.00 91.88 116 MET A O 1
ATOM 902 N N . LEU A 1 117 ? -23.013 -2.215 26.579 1.00 92.81 117 LEU A N 1
ATOM 903 C CA . LEU A 1 117 ? -22.457 -3.284 25.743 1.00 92.81 117 LEU A CA 1
ATOM 904 C C . LEU A 1 117 ? -21.436 -2.778 24.723 1.00 92.81 117 LEU A C 1
ATOM 906 O O . LEU A 1 117 ? -20.753 -3.589 24.098 1.00 92.81 117 LEU A O 1
ATOM 910 N N . ARG A 1 118 ? -21.302 -1.458 24.545 1.00 90.12 118 ARG A N 1
ATOM 911 C CA . ARG A 1 118 ? -20.501 -0.864 23.463 1.00 90.12 118 ARG A CA 1
ATOM 912 C C . ARG A 1 118 ? -19.048 -1.332 23.455 1.00 90.12 118 ARG A C 1
ATOM 914 O O . ARG A 1 118 ? -18.516 -1.602 22.383 1.00 90.12 118 ARG A O 1
ATOM 921 N N . ILE A 1 119 ? -18.431 -1.474 24.630 1.00 90.69 119 ILE A N 1
ATOM 922 C CA . ILE A 1 119 ? -17.009 -1.832 24.752 1.00 90.69 119 ILE A CA 1
ATOM 923 C C . ILE A 1 119 ? -16.688 -3.236 24.216 1.00 90.69 119 ILE A C 1
ATOM 925 O O . ILE A 1 119 ? -15.597 -3.452 23.699 1.00 90.69 119 ILE A O 1
ATOM 929 N N . VAL A 1 120 ? -17.645 -4.167 24.289 1.00 92.69 120 VAL A N 1
ATOM 930 C CA . VAL A 1 120 ? -17.473 -5.551 23.817 1.00 92.69 120 VAL A CA 1
ATOM 931 C C . VAL A 1 120 ? -18.126 -5.748 22.452 1.00 92.69 120 VAL A C 1
ATOM 933 O O . VAL A 1 120 ? -17.525 -6.316 21.544 1.00 92.69 120 VAL A O 1
ATOM 936 N N . ALA A 1 121 ? -19.356 -5.263 22.286 1.00 93.88 121 ALA A N 1
ATOM 937 C CA . ALA A 1 121 ? -20.169 -5.570 21.120 1.00 93.88 121 ALA A CA 1
ATOM 938 C C . ALA A 1 121 ? -19.723 -4.809 19.866 1.00 93.88 121 ALA A C 1
ATOM 940 O O . ALA A 1 121 ? -19.768 -5.389 18.786 1.00 93.88 121 ALA A O 1
ATOM 941 N N . ILE A 1 122 ? -19.263 -3.553 19.977 1.00 94.38 122 ILE A N 1
ATOM 942 C CA . ILE A 1 122 ? -18.851 -2.789 18.787 1.00 94.38 122 ILE A CA 1
ATOM 943 C C . ILE A 1 122 ? -17.657 -3.458 18.092 1.00 94.38 122 ILE A C 1
ATOM 945 O O . ILE A 1 122 ? -17.800 -3.772 16.915 1.00 94.38 122 ILE A O 1
ATOM 949 N N . PRO A 1 123 ? -16.518 -3.744 18.759 1.00 94.44 123 PRO A N 1
ATOM 950 C CA . PRO A 1 123 ? -15.385 -4.396 18.099 1.00 94.44 123 PRO A CA 1
ATOM 951 C C . PRO A 1 123 ? -15.750 -5.715 17.414 1.00 94.44 123 PRO A C 1
ATOM 953 O O . PRO A 1 123 ? -15.389 -5.937 16.259 1.00 94.44 123 PRO A O 1
ATOM 956 N N . VAL A 1 124 ? -16.505 -6.570 18.109 1.00 95.50 124 VAL A N 1
ATOM 957 C CA . VAL A 1 124 ? -16.877 -7.900 17.612 1.00 95.50 124 VAL A CA 1
ATOM 958 C C . VAL A 1 124 ? -17.831 -7.798 16.426 1.00 95.50 124 VAL A C 1
ATOM 960 O O . VAL A 1 124 ? -17.593 -8.429 15.399 1.00 95.50 124 VAL A O 1
ATOM 963 N N . LEU A 1 125 ? -18.884 -6.984 16.531 1.00 96.19 125 LEU A N 1
ATOM 964 C CA . LEU A 1 125 ? -19.877 -6.842 15.466 1.00 96.19 125 LEU A CA 1
ATOM 965 C C . LEU A 1 125 ? -19.314 -6.101 14.255 1.00 96.19 125 LEU A C 1
ATOM 967 O O . LEU A 1 125 ? -19.634 -6.474 13.128 1.00 96.19 125 LEU A O 1
ATOM 971 N N . THR A 1 126 ? -18.436 -5.114 14.460 1.00 96.75 126 THR A N 1
ATOM 972 C CA . THR A 1 126 ? -17.717 -4.468 13.356 1.00 96.75 126 THR A CA 1
ATOM 973 C C . THR A 1 126 ? -16.934 -5.510 12.572 1.00 96.75 126 THR A C 1
ATOM 975 O O . THR A 1 126 ? -17.104 -5.592 11.362 1.00 96.75 126 THR A O 1
ATOM 978 N N . MET A 1 127 ? -16.134 -6.352 13.234 1.00 96.12 127 MET A N 1
ATOM 979 C CA . MET A 1 127 ? -15.365 -7.390 12.539 1.00 96.12 127 MET A CA 1
ATOM 980 C C . MET A 1 127 ? -16.265 -8.442 11.888 1.00 96.12 127 MET A C 1
ATOM 982 O O . MET A 1 127 ? -16.030 -8.824 10.744 1.00 96.12 127 MET A O 1
ATOM 986 N N . PHE A 1 128 ? -17.325 -8.865 12.575 1.00 95.38 128 PHE A N 1
ATOM 987 C CA . PHE A 1 128 ? -18.278 -9.843 12.054 1.00 95.38 128 PHE A CA 1
ATOM 988 C C . PHE A 1 128 ? -18.953 -9.374 10.756 1.00 95.38 128 PHE A C 1
ATOM 990 O O . PHE A 1 128 ? -19.107 -10.163 9.829 1.00 95.38 128 PHE A O 1
ATOM 997 N N . ILE A 1 129 ? -19.310 -8.090 10.665 1.00 96.31 129 ILE A N 1
ATOM 998 C CA . ILE A 1 129 ? -19.907 -7.495 9.460 1.00 96.31 129 ILE A CA 1
ATOM 999 C C . ILE A 1 129 ? -18.834 -7.209 8.403 1.00 96.31 129 ILE A C 1
ATOM 1001 O O . ILE A 1 129 ? -19.041 -7.462 7.216 1.00 96.31 129 ILE A O 1
ATOM 1005 N N . MET A 1 130 ? -17.681 -6.680 8.816 1.00 96.69 130 MET A N 1
ATOM 1006 C CA . MET A 1 130 ? -16.659 -6.208 7.885 1.00 96.69 130 MET A CA 1
ATOM 1007 C C . MET A 1 130 ? -15.873 -7.323 7.216 1.00 96.69 130 MET A C 1
ATOM 1009 O O . MET A 1 130 ? -15.471 -7.126 6.080 1.00 96.69 130 MET A O 1
ATOM 1013 N N . LEU A 1 131 ? -15.654 -8.476 7.850 1.00 94.69 131 LEU A N 1
ATOM 1014 C CA . LEU A 1 131 ? -14.934 -9.589 7.221 1.00 94.69 131 LEU A CA 1
ATOM 1015 C C . LEU A 1 131 ? -15.618 -10.094 5.934 1.00 94.69 131 LEU A C 1
ATOM 1017 O O . LEU A 1 131 ? -14.979 -10.052 4.881 1.00 94.69 131 LEU A O 1
ATOM 1021 N N . PRO A 1 132 ? -16.901 -10.507 5.939 1.00 93.69 132 PRO A N 1
ATOM 1022 C CA . PRO A 1 132 ? -17.569 -10.928 4.710 1.00 93.69 132 PRO A CA 1
ATOM 1023 C C . PRO A 1 132 ? -17.692 -9.770 3.718 1.00 93.69 132 PRO A C 1
ATOM 1025 O O . PRO A 1 132 ? -17.494 -9.970 2.523 1.00 93.69 132 PRO A O 1
ATOM 1028 N N . LEU A 1 133 ? -17.947 -8.546 4.194 1.00 94.69 133 LEU A N 1
ATOM 1029 C CA . LEU A 1 133 ? -18.056 -7.380 3.321 1.00 94.69 133 LEU A CA 1
ATOM 1030 C C . LEU A 1 133 ? -16.728 -7.073 2.611 1.00 94.69 133 LEU A C 1
ATOM 1032 O O . LEU A 1 133 ? -16.711 -6.879 1.398 1.00 94.69 133 LEU A O 1
ATOM 1036 N N . ALA A 1 134 ? -15.612 -7.078 3.339 1.00 93.06 134 ALA A N 1
ATOM 1037 C CA . ALA A 1 134 ? -14.280 -6.811 2.811 1.00 93.06 134 ALA A CA 1
ATOM 1038 C C . ALA A 1 134 ? -13.875 -7.851 1.763 1.00 93.06 134 ALA A C 1
ATOM 1040 O O . ALA A 1 134 ? -13.495 -7.479 0.659 1.00 93.06 134 ALA A O 1
ATOM 1041 N N . PHE A 1 135 ? -14.007 -9.140 2.077 1.00 91.44 135 PHE A N 1
ATOM 1042 C CA . PHE A 1 135 ? -13.509 -10.217 1.221 1.00 91.44 135 PHE A CA 1
ATOM 1043 C C . PHE A 1 135 ? -14.458 -10.622 0.086 1.00 91.44 135 PHE A C 1
ATOM 1045 O O . PHE A 1 135 ? -13.996 -10.990 -0.991 1.00 91.44 135 PHE A O 1
ATOM 1052 N N . CYS A 1 136 ? -15.775 -10.575 0.304 1.00 91.62 136 CYS A N 1
ATOM 1053 C CA . CYS A 1 136 ? -16.751 -11.086 -0.667 1.00 91.62 136 CYS A CA 1
ATOM 1054 C C . CYS A 1 136 ? -17.395 -9.987 -1.518 1.00 91.62 136 CYS A C 1
ATOM 1056 O O . CYS A 1 136 ? -18.014 -10.298 -2.530 1.00 91.62 136 CYS A O 1
ATOM 1058 N N . VAL A 1 137 ? -17.283 -8.714 -1.120 1.00 91.00 137 VAL A N 1
ATOM 1059 C CA . VAL A 1 137 ? -17.923 -7.597 -1.836 1.00 91.00 137 VAL A CA 1
ATOM 1060 C C . VAL A 1 137 ? -16.903 -6.539 -2.236 1.00 91.00 137 VAL A C 1
ATOM 1062 O O . VAL A 1 137 ? -16.740 -6.257 -3.421 1.00 91.00 137 VAL A O 1
ATOM 1065 N N . LEU A 1 138 ? -16.194 -5.960 -1.266 1.00 89.06 138 LEU A N 1
ATOM 1066 C CA . LEU A 1 138 ? -15.310 -4.816 -1.509 1.00 89.06 138 LEU A CA 1
ATOM 1067 C C . LEU A 1 138 ? -14.017 -5.220 -2.224 1.00 89.06 138 LEU A C 1
ATOM 1069 O O . LEU A 1 138 ? -13.538 -4.478 -3.077 1.00 89.06 138 LEU A O 1
ATOM 1073 N N . GLY A 1 139 ? -13.496 -6.406 -1.923 1.00 83.12 139 GLY A N 1
ATOM 1074 C CA . GLY A 1 139 ? -12.382 -7.024 -2.627 1.00 83.12 139 GLY A CA 1
ATOM 1075 C C . GLY A 1 139 ? -12.633 -7.185 -4.126 1.00 83.12 139 GLY A C 1
ATOM 1076 O O . GLY A 1 139 ? -11.942 -6.531 -4.909 1.00 83.12 139 GLY A O 1
ATOM 1077 N N . PRO A 1 140 ? -13.663 -7.950 -4.536 1.00 82.19 140 PRO A N 1
ATOM 1078 C CA . PRO A 1 140 ? -14.054 -8.081 -5.941 1.00 82.19 140 PRO A CA 1
ATOM 1079 C C . PRO A 1 140 ? -14.343 -6.737 -6.608 1.00 82.19 140 PRO A C 1
ATOM 1081 O O . PRO A 1 140 ? -13.930 -6.502 -7.736 1.00 82.19 140 PRO A O 1
ATOM 1084 N N . LEU A 1 141 ? -15.023 -5.824 -5.907 1.00 85.31 141 LEU A N 1
ATOM 1085 C CA . LEU A 1 141 ? -15.311 -4.496 -6.445 1.00 85.31 141 LEU A CA 1
ATOM 1086 C C . LEU A 1 141 ? -14.022 -3.728 -6.750 1.00 85.31 141 LEU A C 1
ATOM 1088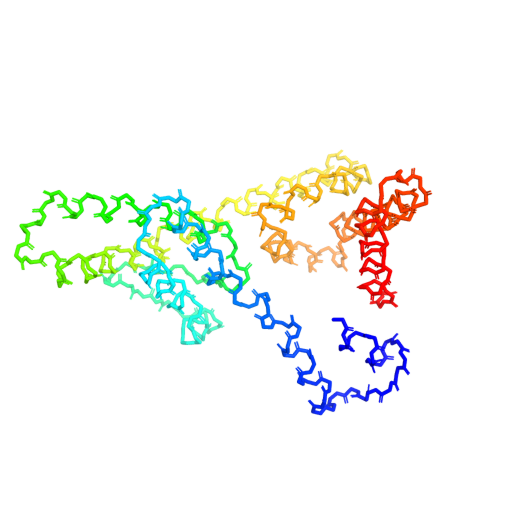 O O . LEU A 1 141 ? -13.932 -3.061 -7.778 1.00 85.31 141 LEU A O 1
ATOM 1092 N N . SER A 1 142 ? -13.020 -3.834 -5.878 1.00 78.00 142 SER A N 1
ATOM 1093 C CA . SER A 1 142 ? -11.731 -3.189 -6.099 1.00 78.00 142 SER A CA 1
ATOM 1094 C C . SER A 1 142 ? -10.955 -3.797 -7.269 1.00 78.00 142 SER A C 1
ATOM 1096 O O . SER A 1 142 ? -10.367 -3.042 -8.040 1.00 78.00 142 SER A O 1
ATOM 1098 N N . ASP A 1 143 ? -11.031 -5.117 -7.453 1.00 77.31 143 ASP A N 1
ATOM 1099 C CA . ASP A 1 143 ? -10.419 -5.824 -8.582 1.00 77.31 143 ASP A CA 1
ATOM 1100 C C . ASP A 1 143 ? -11.087 -5.449 -9.914 1.00 77.31 143 ASP A C 1
ATOM 1102 O O . ASP A 1 143 ? -10.410 -5.099 -10.874 1.00 77.31 143 ASP A O 1
ATOM 1106 N N . ILE A 1 144 ? -12.422 -5.361 -9.944 1.00 81.94 144 ILE A N 1
ATOM 1107 C CA . ILE A 1 144 ? -13.185 -4.891 -11.112 1.00 81.94 144 ILE A CA 1
ATOM 1108 C C . ILE A 1 144 ? -12.769 -3.470 -11.515 1.00 81.94 144 ILE A C 1
ATOM 1110 O O . ILE A 1 144 ? -12.552 -3.190 -12.693 1.00 81.94 144 ILE A O 1
ATOM 1114 N N . VAL A 1 145 ? -12.643 -2.554 -10.546 1.00 79.94 145 VAL A N 1
ATOM 1115 C CA . VAL A 1 145 ? -12.198 -1.176 -10.819 1.00 79.94 145 VAL A CA 1
ATOM 1116 C C . VAL A 1 145 ? -10.786 -1.166 -11.407 1.00 79.94 145 VAL A C 1
ATOM 1118 O O . VAL A 1 145 ? -10.515 -0.394 -12.325 1.00 79.94 145 VAL A O 1
ATOM 1121 N N . MET A 1 146 ? -9.892 -2.021 -10.909 1.00 73.44 146 MET A N 1
ATOM 1122 C CA . MET A 1 146 ? -8.534 -2.157 -11.443 1.00 73.44 146 MET A CA 1
ATOM 1123 C C . MET A 1 146 ? -8.531 -2.765 -12.849 1.00 73.44 146 MET A C 1
ATOM 1125 O O . MET A 1 146 ? -7.800 -2.269 -13.706 1.00 73.44 146 MET A O 1
ATOM 1129 N N . GLY A 1 147 ? -9.387 -3.757 -13.105 1.00 78.38 147 GLY A N 1
ATOM 1130 C CA . GLY A 1 147 ? -9.602 -4.355 -14.422 1.00 78.38 147 GLY A CA 1
ATOM 1131 C C . GLY A 1 147 ? -10.018 -3.316 -15.460 1.00 78.38 147 GLY A C 1
ATOM 1132 O O . GLY A 1 147 ? -9.359 -3.191 -16.484 1.00 78.38 147 GLY A O 1
ATOM 1133 N N . TYR A 1 148 ? -10.997 -2.460 -15.150 1.00 83.19 148 TYR A N 1
ATOM 1134 C CA . TYR A 1 148 ? -11.392 -1.381 -16.065 1.00 83.19 148 TYR A CA 1
ATOM 1135 C C . TYR A 1 148 ? -10.266 -0.385 -16.361 1.00 83.19 148 TYR A C 1
ATOM 1137 O O . TYR A 1 148 ? -10.193 0.154 -17.466 1.00 83.19 148 TYR A O 1
ATOM 1145 N N . VAL A 1 149 ? -9.382 -0.120 -15.395 1.00 79.94 149 VAL A N 1
ATOM 1146 C CA . VAL A 1 149 ? -8.208 0.729 -15.640 1.00 79.94 149 VAL A CA 1
ATOM 1147 C C . VAL A 1 149 ? -7.204 0.020 -16.547 1.00 79.94 149 VAL A C 1
ATOM 1149 O O . VAL A 1 149 ? -6.660 0.659 -17.445 1.00 79.94 149 VAL A O 1
ATOM 1152 N N . ALA A 1 150 ? -6.975 -1.279 -16.355 1.00 78.12 150 ALA A N 1
ATOM 1153 C CA . ALA A 1 150 ? -6.119 -2.067 -17.238 1.00 78.12 150 ALA A CA 1
ATOM 1154 C C . ALA A 1 150 ? -6.684 -2.124 -18.667 1.00 78.12 150 ALA A C 1
ATOM 1156 O O . ALA A 1 150 ? -5.962 -1.819 -19.616 1.00 78.12 150 ALA A O 1
ATOM 1157 N N . ASP A 1 151 ? -7.982 -2.394 -18.815 1.00 82.25 151 ASP A N 1
ATOM 1158 C CA . ASP A 1 151 ? -8.684 -2.401 -20.102 1.00 82.25 151 ASP A CA 1
ATOM 1159 C C . ASP A 1 151 ? -8.589 -1.043 -20.800 1.00 82.25 151 ASP A C 1
ATOM 1161 O O . ASP A 1 151 ? -8.359 -0.973 -22.004 1.00 82.25 151 ASP A O 1
ATOM 1165 N N . PHE A 1 152 ? -8.706 0.056 -20.049 1.00 83.75 152 PHE A N 1
ATOM 1166 C CA . PHE A 1 152 ? -8.519 1.397 -20.595 1.00 83.75 152 PHE A CA 1
ATOM 1167 C C . PHE A 1 152 ? -7.092 1.624 -21.111 1.00 83.75 152 PHE A C 1
ATOM 1169 O O . PHE A 1 152 ? -6.9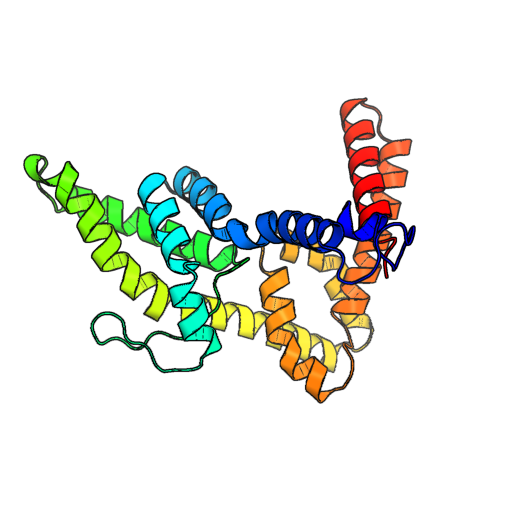15 2.246 -22.158 1.00 83.75 152 PHE A O 1
ATOM 1176 N N . ILE A 1 153 ? -6.072 1.120 -20.411 1.00 81.31 153 ILE A N 1
ATOM 1177 C CA . ILE A 1 153 ? -4.671 1.224 -20.848 1.00 81.31 153 ILE A CA 1
ATOM 1178 C C . ILE A 1 153 ? -4.440 0.406 -22.125 1.00 81.31 153 ILE A C 1
ATOM 1180 O O . ILE A 1 153 ? -3.783 0.898 -23.044 1.00 81.31 153 ILE A O 1
ATOM 1184 N N . VAL A 1 154 ? -5.006 -0.801 -22.212 1.00 81.19 154 VAL A N 1
ATOM 1185 C CA . VAL A 1 154 ? -4.950 -1.638 -23.423 1.00 81.19 154 VAL A CA 1
ATOM 1186 C C . VAL A 1 154 ? -5.703 -0.974 -24.577 1.00 81.19 154 VAL A C 1
ATOM 1188 O O . VAL A 1 154 ? -5.171 -0.849 -25.671 1.00 81.19 154 VAL A O 1
ATOM 1191 N N . TRP A 1 155 ? -6.897 -0.438 -24.343 1.00 85.94 155 TRP A N 1
ATOM 1192 C CA . TRP A 1 155 ? -7.626 0.310 -25.367 1.00 85.94 155 TRP A CA 1
ATOM 1193 C C . TRP A 1 155 ? -6.839 1.534 -25.861 1.00 85.94 155 TRP A C 1
ATOM 1195 O O . TRP A 1 155 ? -6.771 1.804 -27.062 1.00 85.94 155 TRP A O 1
ATOM 1205 N N . LEU A 1 156 ? -6.204 2.270 -24.943 1.00 83.81 156 LEU A N 1
ATOM 1206 C CA . LEU A 1 156 ? -5.360 3.410 -25.290 1.00 83.81 156 LEU A CA 1
ATOM 1207 C C . LEU A 1 156 ? -4.169 2.970 -26.152 1.00 83.81 156 LEU A C 1
ATOM 1209 O O . LEU A 1 156 ? -3.784 3.705 -27.065 1.00 83.81 156 LEU A O 1
ATOM 1213 N N . ALA A 1 157 ? -3.628 1.776 -25.894 1.00 79.31 157 ALA A N 1
ATOM 1214 C CA . ALA A 1 157 ? -2.597 1.157 -26.716 1.00 79.31 157 ALA A CA 1
ATOM 1215 C C . ALA A 1 157 ? -3.028 0.984 -28.162 1.00 79.31 157 ALA A C 1
ATOM 1217 O O . ALA A 1 157 ? -2.331 1.432 -29.075 1.00 79.31 157 ALA A O 1
ATOM 1218 N N . ASP A 1 158 ? -4.190 0.368 -28.346 1.00 82.62 158 ASP A N 1
ATOM 1219 C CA . ASP A 1 158 ? -4.700 -0.001 -29.658 1.00 82.62 158 ASP A CA 1
ATOM 1220 C C . ASP A 1 158 ? -5.050 1.236 -30.495 1.00 82.62 158 ASP A C 1
ATOM 1222 O O . ASP A 1 158 ? -4.841 1.251 -31.708 1.00 82.62 158 ASP A O 1
ATOM 1226 N N . VAL A 1 159 ? -5.549 2.300 -29.854 1.00 85.38 159 VAL A N 1
ATOM 1227 C CA . VAL A 1 159 ? -5.967 3.531 -30.545 1.00 85.38 159 VAL A CA 1
ATOM 1228 C C . VAL A 1 159 ? -4.798 4.477 -30.823 1.00 85.38 159 VAL A C 1
ATOM 1230 O O . VAL A 1 159 ? -4.708 5.037 -31.917 1.00 85.38 159 VAL A O 1
ATOM 1233 N N . ALA A 1 160 ? -3.929 4.716 -29.837 1.00 84.00 160 ALA A N 1
ATOM 1234 C CA . ALA A 1 160 ? -2.916 5.773 -29.909 1.00 84.00 160 ALA A CA 1
ATOM 1235 C C . ALA A 1 160 ? -1.502 5.260 -30.235 1.00 84.00 160 ALA A C 1
ATOM 1237 O O . ALA A 1 160 ? -0.604 6.070 -30.501 1.00 84.00 160 ALA A O 1
ATOM 1238 N N . GLY A 1 161 ? -1.278 3.942 -30.217 1.00 80.50 161 GLY A N 1
ATOM 1239 C CA . GLY A 1 161 ? 0.022 3.339 -30.498 1.00 80.50 161 GLY A CA 1
ATOM 1240 C C . GLY A 1 161 ? 1.130 3.921 -29.603 1.00 80.50 161 GLY A C 1
ATOM 1241 O O . GLY A 1 161 ? 0.917 4.101 -28.404 1.00 80.50 161 GLY A O 1
ATOM 1242 N N . PRO A 1 162 ? 2.304 4.294 -30.147 1.00 79.94 162 PRO A N 1
ATOM 1243 C CA . PRO A 1 162 ? 3.412 4.844 -29.355 1.00 79.94 162 PRO A CA 1
ATOM 1244 C C . PRO A 1 162 ? 3.085 6.115 -28.550 1.00 79.94 162 PRO A C 1
ATOM 1246 O O . PRO A 1 162 ? 3.782 6.423 -27.584 1.00 79.94 162 PRO A O 1
ATOM 1249 N N . LEU A 1 163 ? 2.037 6.868 -28.912 1.00 86.50 163 LEU A N 1
ATOM 1250 C CA . LEU A 1 163 ? 1.614 8.045 -28.143 1.00 86.50 163 LEU A CA 1
ATOM 1251 C C . LEU A 1 163 ? 0.964 7.665 -26.805 1.00 86.50 163 LEU A C 1
ATOM 1253 O O . LEU A 1 163 ? 1.032 8.454 -25.860 1.00 86.50 163 LEU A O 1
ATOM 1257 N N . ALA A 1 164 ? 0.399 6.459 -26.687 1.00 85.94 164 ALA A N 1
ATOM 1258 C CA . ALA A 1 164 ? -0.135 5.942 -25.428 1.00 85.94 164 ALA A CA 1
ATOM 1259 C C . ALA A 1 164 ? 0.945 5.926 -24.334 1.00 85.94 164 ALA A C 1
ATOM 1261 O O . ALA A 1 164 ? 0.693 6.338 -23.204 1.00 85.94 164 ALA A O 1
ATOM 1262 N N . THR A 1 165 ? 2.181 5.572 -24.693 1.00 86.44 165 THR A N 1
ATOM 1263 C CA . THR A 1 165 ? 3.349 5.581 -23.800 1.00 86.44 165 THR A CA 1
ATOM 1264 C C . THR A 1 165 ? 3.609 6.958 -23.187 1.00 86.44 165 THR A C 1
ATOM 1266 O O . THR A 1 165 ? 3.910 7.063 -21.996 1.00 86.44 165 THR A O 1
ATOM 1269 N N . ALA A 1 166 ? 3.451 8.034 -23.966 1.00 87.94 166 ALA A N 1
ATOM 1270 C CA . ALA A 1 166 ? 3.618 9.399 -23.469 1.00 87.94 166 ALA A CA 1
ATOM 1271 C C . ALA A 1 166 ? 2.501 9.789 -22.488 1.00 87.94 166 ALA A C 1
ATOM 1273 O O . ALA A 1 166 ? 2.772 10.412 -21.459 1.00 87.94 166 ALA A O 1
ATOM 1274 N N . VAL A 1 167 ? 1.257 9.387 -22.771 1.00 89.00 167 VAL A N 1
ATOM 1275 C CA . VAL A 1 167 ? 0.109 9.622 -21.879 1.00 89.00 167 VAL A CA 1
ATOM 1276 C C . VAL A 1 167 ? 0.282 8.869 -20.562 1.00 89.00 167 VAL A C 1
ATOM 1278 O O . VAL A 1 167 ? 0.088 9.455 -19.493 1.00 89.00 167 VAL A O 1
ATOM 1281 N N . ILE A 1 168 ? 0.704 7.604 -20.619 1.00 87.88 168 ILE A N 1
ATOM 1282 C CA . ILE A 1 168 ? 1.015 6.816 -19.424 1.00 87.88 168 ILE A CA 1
ATOM 1283 C C . ILE A 1 168 ? 2.133 7.484 -18.635 1.00 87.88 168 ILE A C 1
ATOM 1285 O O . ILE A 1 168 ? 1.931 7.789 -17.465 1.00 87.88 168 ILE A O 1
ATOM 1289 N N . GLY A 1 169 ? 3.262 7.825 -19.261 1.00 88.38 169 GLY A N 1
ATOM 1290 C CA . GLY A 1 169 ? 4.355 8.511 -18.569 1.00 88.38 169 GLY A CA 1
ATOM 1291 C C . GLY A 1 169 ? 3.926 9.829 -17.905 1.00 88.38 169 GLY A C 1
ATOM 1292 O O . GLY A 1 169 ? 4.306 10.109 -16.767 1.00 88.38 169 GLY A O 1
ATOM 1293 N N . ALA A 1 170 ? 3.073 10.620 -18.559 1.00 88.50 170 ALA A N 1
ATOM 1294 C CA . ALA A 1 170 ? 2.567 11.875 -18.002 1.00 88.50 170 ALA A CA 1
ATOM 1295 C C . ALA A 1 170 ? 1.616 11.668 -16.808 1.00 88.50 170 ALA A C 1
ATOM 1297 O O . ALA A 1 170 ? 1.647 12.436 -15.846 1.00 88.50 170 ALA A O 1
ATOM 1298 N N . THR A 1 171 ? 0.781 10.629 -16.847 1.00 87.69 171 THR A N 1
ATOM 1299 C CA . THR A 1 171 ? -0.267 10.384 -15.840 1.00 87.69 171 THR A CA 1
ATOM 1300 C C . THR A 1 171 ? 0.164 9.436 -14.722 1.00 87.69 171 THR A C 1
ATOM 1302 O O . THR A 1 171 ? -0.461 9.416 -13.660 1.00 87.69 171 THR A O 1
ATOM 1305 N N . TRP A 1 172 ? 1.269 8.706 -14.890 1.00 87.62 172 TRP A N 1
ATOM 1306 C CA . TRP A 1 172 ? 1.680 7.650 -13.965 1.00 87.62 172 TRP A CA 1
ATOM 1307 C C . TRP A 1 172 ? 1.932 8.137 -12.533 1.00 87.62 172 TRP A C 1
ATOM 1309 O O . TRP A 1 172 ? 1.682 7.409 -11.579 1.00 87.62 172 TRP A O 1
ATOM 1319 N N . ALA A 1 173 ? 2.336 9.396 -12.339 1.00 86.19 173 ALA A N 1
ATOM 1320 C CA . ALA A 1 173 ? 2.587 9.947 -11.005 1.00 86.19 173 ALA A CA 1
ATOM 1321 C C . ALA A 1 173 ? 1.277 10.108 -10.222 1.00 86.19 173 ALA A C 1
ATOM 1323 O O . ALA A 1 173 ? 1.246 9.894 -9.011 1.00 86.19 173 ALA A O 1
ATOM 1324 N N . LEU A 1 174 ? 0.182 10.423 -10.923 1.00 85.44 174 LEU A N 1
ATOM 1325 C CA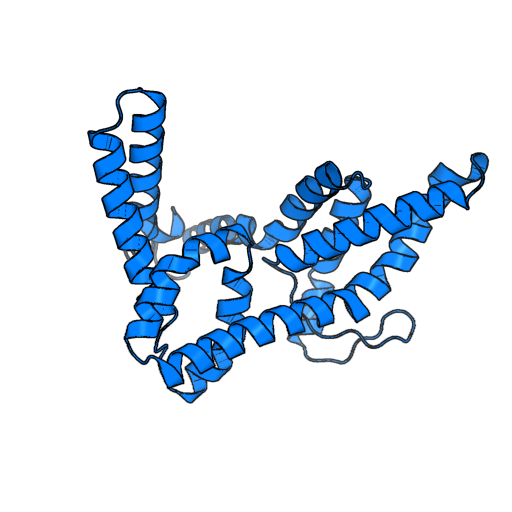 . LEU A 1 174 ? -1.159 10.465 -10.344 1.00 85.44 174 LEU A CA 1
ATOM 1326 C C . LEU A 1 174 ? -1.615 9.051 -9.968 1.00 85.44 174 LEU A C 1
ATOM 1328 O O . LEU A 1 174 ? -2.128 8.836 -8.873 1.00 85.44 174 LEU A O 1
ATOM 1332 N N . ILE A 1 175 ? -1.348 8.069 -10.832 1.00 83.81 175 ILE A N 1
ATOM 1333 C CA . ILE A 1 175 ? -1.651 6.657 -10.567 1.00 83.81 175 ILE A CA 1
ATOM 1334 C C . ILE A 1 175 ? -0.866 6.151 -9.345 1.00 83.81 175 ILE A C 1
ATOM 1336 O O . ILE A 1 175 ? -1.445 5.513 -8.462 1.00 83.81 175 ILE A O 1
ATOM 1340 N N . ILE A 1 176 ? 0.421 6.492 -9.224 1.00 83.44 176 ILE A N 1
ATOM 1341 C CA . ILE A 1 176 ? 1.228 6.186 -8.035 1.00 83.44 176 ILE A CA 1
ATOM 1342 C C . ILE A 1 176 ? 0.616 6.830 -6.787 1.00 83.44 176 ILE A C 1
ATOM 1344 O O . ILE A 1 176 ? 0.464 6.142 -5.779 1.00 83.44 176 ILE A O 1
ATOM 1348 N N . ALA A 1 177 ? 0.211 8.103 -6.857 1.00 79.81 177 ALA A N 1
ATOM 1349 C CA . ALA A 1 177 ? -0.389 8.815 -5.726 1.00 79.81 177 ALA A CA 1
ATOM 1350 C C . ALA A 1 177 ? -1.697 8.169 -5.232 1.00 79.81 177 ALA A C 1
ATOM 1352 O O . ALA A 1 177 ? -1.989 8.209 -4.038 1.00 79.81 177 ALA A O 1
ATOM 1353 N N . THR A 1 178 ? -2.462 7.534 -6.126 1.00 77.38 178 THR A N 1
ATOM 1354 C CA . THR A 1 178 ? -3.657 6.747 -5.755 1.00 77.38 178 THR A CA 1
ATOM 1355 C C . THR A 1 178 ? -3.340 5.328 -5.265 1.00 77.38 178 THR A C 1
ATOM 1357 O O . THR A 1 178 ? -4.218 4.646 -4.740 1.00 77.38 178 THR A O 1
ATOM 1360 N N . GLY A 1 179 ? -2.098 4.861 -5.428 1.00 74.62 179 GLY A N 1
ATOM 1361 C CA . GLY A 1 179 ? -1.667 3.515 -5.048 1.00 74.62 179 GLY A CA 1
ATOM 1362 C C . GLY A 1 179 ? -2.130 2.397 -5.992 1.00 74.62 179 GLY A C 1
ATOM 1363 O O . GLY A 1 179 ? -1.953 1.227 -5.667 1.00 74.62 179 GLY A O 1
ATOM 1364 N N . MET A 1 180 ? -2.687 2.727 -7.163 1.00 76.69 180 MET A N 1
ATOM 1365 C CA . MET A 1 180 ? -3.174 1.741 -8.145 1.00 76.69 180 MET A CA 1
ATOM 1366 C C . MET A 1 180 ? -2.074 1.157 -9.044 1.00 76.69 180 MET A C 1
ATOM 1368 O O . MET A 1 180 ? -2.313 0.195 -9.763 1.00 76.69 180 MET A O 1
ATOM 1372 N N . HIS A 1 181 ? -0.862 1.710 -8.998 1.00 79.56 181 HIS A N 1
ATOM 1373 C CA . HIS A 1 181 ? 0.236 1.323 -9.886 1.00 79.56 181 HIS A CA 1
ATOM 1374 C C . HIS A 1 181 ? 0.636 -0.165 -9.786 1.00 79.56 181 HIS A C 1
ATOM 1376 O O . HIS A 1 181 ? 0.857 -0.788 -10.819 1.00 79.56 181 HIS A O 1
ATOM 1382 N N . VAL A 1 182 ? 0.694 -0.760 -8.583 1.00 77.75 182 VAL A N 1
ATOM 1383 C CA . VAL A 1 182 ? 1.059 -2.186 -8.404 1.00 77.75 182 VAL A CA 1
ATOM 1384 C C . VAL A 1 182 ? -0.028 -3.136 -8.933 1.00 77.75 182 VAL A C 1
ATOM 1386 O O . VAL A 1 182 ? 0.305 -4.038 -9.706 1.00 77.75 182 VAL A O 1
ATOM 1389 N N . PRO A 1 183 ? -1.320 -2.942 -8.601 1.00 72.56 183 PRO A N 1
ATOM 1390 C CA . PRO A 1 183 ? -2.373 -3.745 -9.211 1.00 72.56 183 PRO A CA 1
ATOM 1391 C C . PRO A 1 183 ? -2.454 -3.615 -10.732 1.00 72.56 183 PRO A C 1
ATOM 1393 O O . PRO A 1 183 ? -2.652 -4.620 -11.399 1.00 72.56 183 PRO A O 1
ATOM 1396 N N . ILE A 1 184 ? -2.232 -2.421 -11.296 1.00 79.12 184 ILE A N 1
ATOM 1397 C CA . ILE A 1 184 ? -2.213 -2.226 -12.756 1.00 79.12 184 ILE A CA 1
ATOM 1398 C C . ILE A 1 184 ? -1.107 -3.065 -13.410 1.00 79.12 184 ILE A C 1
ATOM 1400 O O . ILE A 1 184 ? -1.372 -3.740 -14.401 1.00 79.12 184 ILE A O 1
ATOM 1404 N N . PHE A 1 185 ? 0.105 -3.096 -12.836 1.00 79.38 185 PHE A N 1
ATOM 1405 C CA . PHE A 1 185 ? 1.170 -3.985 -13.325 1.00 79.38 185 PHE A CA 1
ATOM 1406 C C . PHE A 1 185 ? 0.747 -5.460 -13.308 1.00 79.38 185 PHE A C 1
ATOM 1408 O O . PHE A 1 185 ? 1.040 -6.195 -14.247 1.00 79.38 185 PHE A O 1
ATOM 1415 N N . THR A 1 186 ? 0.039 -5.886 -12.260 1.00 76.62 186 THR A N 1
ATOM 1416 C CA . THR A 1 186 ? -0.432 -7.274 -12.125 1.00 76.62 186 THR A CA 1
ATOM 1417 C C . THR A 1 186 ? -1.538 -7.587 -13.136 1.00 76.62 186 THR A C 1
ATOM 1419 O O . THR A 1 186 ? -1.493 -8.621 -13.796 1.00 76.62 186 THR A O 1
ATOM 1422 N N . ALA A 1 187 ? -2.492 -6.672 -13.317 1.00 77.31 187 ALA A N 1
ATOM 1423 C CA . ALA A 1 187 ? -3.604 -6.813 -14.254 1.00 77.31 187 ALA A CA 1
ATOM 1424 C C . ALA A 1 187 ? -3.147 -6.844 -15.722 1.00 77.31 187 ALA A C 1
ATOM 1426 O O . ALA A 1 187 ? -3.778 -7.493 -16.551 1.00 77.31 187 ALA A O 1
ATOM 1427 N N . MET A 1 188 ? -2.028 -6.191 -16.052 1.00 78.50 188 MET A N 1
ATOM 1428 C CA . MET A 1 188 ? -1.452 -6.230 -17.399 1.00 78.50 188 MET A CA 1
ATOM 1429 C C . MET A 1 188 ? -0.607 -7.475 -17.684 1.00 78.50 188 MET A C 1
ATOM 1431 O O . MET A 1 188 ? -0.298 -7.739 -18.848 1.00 78.50 188 MET A O 1
ATOM 1435 N N . LEU A 1 189 ? -0.247 -8.266 -16.669 1.00 81.12 189 LEU A N 1
ATOM 1436 C CA . LEU A 1 189 ? 0.632 -9.424 -16.838 1.00 81.12 189 LEU A CA 1
ATOM 1437 C C . LEU A 1 189 ? 0.115 -10.439 -17.882 1.00 81.12 189 LEU A C 1
ATOM 1439 O O . LEU A 1 189 ? 0.910 -10.839 -18.735 1.00 81.12 189 LEU A O 1
ATOM 1443 N N . PRO A 1 190 ? -1.180 -10.820 -17.919 1.00 79.69 190 PRO A N 1
ATOM 1444 C CA . PRO A 1 190 ? -1.691 -11.729 -18.949 1.00 79.69 190 PRO A CA 1
ATOM 1445 C C . PRO A 1 190 ? -1.559 -11.170 -20.374 1.00 79.69 190 PRO A C 1
ATOM 1447 O O . PRO A 1 190 ? -1.216 -11.906 -21.303 1.00 79.69 190 PRO A O 1
ATOM 1450 N N . ALA A 1 191 ? -1.785 -9.864 -20.551 1.00 76.94 191 ALA A N 1
ATOM 1451 C CA . ALA A 1 191 ? -1.638 -9.198 -21.843 1.00 76.94 191 ALA A CA 1
ATOM 1452 C C . ALA A 1 191 ? -0.167 -9.183 -22.294 1.00 76.94 191 ALA A C 1
ATOM 1454 O O . ALA A 1 191 ? 0.130 -9.530 -23.436 1.00 76.94 191 ALA A O 1
ATOM 1455 N N . ILE A 1 192 ? 0.759 -8.878 -21.378 1.00 82.69 192 ILE A N 1
ATOM 1456 C CA . ILE A 1 192 ? 2.207 -8.896 -21.636 1.00 82.69 192 ILE A CA 1
ATOM 1457 C C . ILE A 1 192 ? 2.681 -10.303 -22.013 1.00 82.69 192 ILE A C 1
ATOM 1459 O O . ILE A 1 192 ? 3.435 -10.452 -22.970 1.00 82.69 192 ILE A O 1
ATOM 1463 N N . ILE A 1 193 ? 2.219 -11.343 -21.310 1.00 85.00 193 ILE A N 1
ATOM 1464 C CA . ILE A 1 193 ? 2.555 -12.742 -21.629 1.00 85.00 193 ILE A CA 1
ATOM 1465 C C . ILE A 1 193 ? 2.070 -13.115 -23.035 1.00 85.00 193 ILE A C 1
ATOM 1467 O O . ILE A 1 193 ? 2.786 -13.785 -23.774 1.00 85.00 193 ILE A O 1
ATOM 1471 N N . THR A 1 194 ? 0.872 -12.665 -23.414 1.00 82.56 194 THR A N 1
ATOM 1472 C CA . THR A 1 194 ? 0.277 -12.966 -24.725 1.00 82.56 194 THR A CA 1
ATOM 1473 C C . THR A 1 194 ? 1.031 -12.282 -25.868 1.00 82.56 194 THR A C 1
ATOM 1475 O O . THR A 1 194 ? 1.262 -12.893 -26.909 1.00 82.56 194 THR A O 1
ATOM 1478 N N . VAL A 1 195 ? 1.421 -11.018 -25.679 1.00 80.31 195 VAL A N 1
ATOM 1479 C CA . VAL A 1 195 ? 2.117 -10.203 -26.693 1.00 80.31 195 VAL A CA 1
ATOM 1480 C C . VAL A 1 195 ? 3.634 -10.462 -26.706 1.00 80.31 195 VAL A C 1
ATOM 1482 O O . VAL A 1 195 ? 4.299 -10.231 -27.714 1.00 80.31 195 VAL A O 1
ATOM 1485 N N . GLY A 1 196 ? 4.195 -10.971 -25.607 1.00 81.44 196 GLY A N 1
ATOM 1486 C CA . GLY A 1 196 ? 5.621 -11.268 -25.433 1.00 81.44 196 GLY A CA 1
ATOM 1487 C C . GLY A 1 196 ? 6.478 -10.072 -24.999 1.00 81.44 196 GLY A C 1
ATOM 1488 O O . GLY A 1 196 ? 7.657 -10.245 -24.701 1.00 81.44 196 GLY A O 1
ATOM 1489 N N . TYR A 1 197 ? 5.909 -8.868 -24.942 1.00 79.62 197 TYR A N 1
ATOM 1490 C CA . TYR A 1 197 ? 6.553 -7.658 -24.431 1.00 79.62 197 TYR A CA 1
ATOM 1491 C C . TYR A 1 197 ? 5.504 -6.677 -23.894 1.00 79.62 197 TYR A C 1
ATOM 1493 O O . TYR A 1 197 ? 4.321 -6.788 -24.211 1.00 79.62 197 TYR A O 1
ATOM 1501 N N . ASP A 1 198 ? 5.939 -5.706 -23.086 1.00 80.62 198 ASP A N 1
ATOM 1502 C CA . ASP A 1 198 ? 5.089 -4.599 -22.644 1.00 80.62 198 ASP A CA 1
ATOM 1503 C C . ASP A 1 198 ? 5.179 -3.437 -23.647 1.00 80.62 198 ASP A C 1
ATOM 1505 O O . ASP A 1 198 ? 6.232 -2.796 -23.746 1.00 80.62 198 ASP A O 1
ATOM 1509 N N . PRO A 1 199 ? 4.108 -3.149 -24.405 1.00 72.81 199 PRO A N 1
ATOM 1510 C CA . PRO A 1 199 ? 4.166 -2.131 -25.442 1.00 72.81 199 PRO A CA 1
ATOM 1511 C C . PRO A 1 199 ? 4.219 -0.699 -24.890 1.00 72.81 199 PRO A C 1
ATOM 1513 O O . PRO A 1 199 ? 4.699 0.189 -25.598 1.00 72.81 199 PRO A O 1
ATOM 1516 N N . ILE A 1 200 ? 3.715 -0.440 -23.674 1.00 80.25 200 ILE A N 1
ATOM 1517 C CA . ILE A 1 200 ? 3.328 0.920 -23.248 1.00 80.25 200 ILE A CA 1
ATOM 1518 C C . ILE A 1 200 ? 3.612 1.226 -21.787 1.00 80.25 200 ILE A C 1
ATOM 1520 O O . ILE A 1 200 ? 4.093 2.325 -21.487 1.00 80.25 200 ILE A O 1
ATOM 1524 N N . LEU A 1 201 ? 3.311 0.305 -20.871 1.00 84.81 201 LEU A N 1
ATOM 1525 C CA . LEU A 1 201 ? 3.344 0.603 -19.448 1.00 84.81 201 LEU A CA 1
ATOM 1526 C C . LEU A 1 201 ? 4.798 0.757 -18.998 1.00 84.81 201 LEU A C 1
ATOM 1528 O O . LEU A 1 201 ? 5.205 1.842 -18.579 1.00 84.81 201 LEU A O 1
ATOM 1532 N N . TYR A 1 202 ? 5.623 -0.274 -19.181 1.00 84.94 202 TYR A N 1
ATOM 1533 C CA . TYR A 1 202 ? 7.039 -0.230 -18.820 1.00 84.94 202 TYR A CA 1
ATOM 1534 C C . TYR A 1 202 ? 7.781 0.936 -19.494 1.00 84.94 202 TYR A C 1
ATOM 1536 O O . TYR A 1 202 ? 8.323 1.772 -18.767 1.00 84.94 202 TYR A O 1
ATOM 1544 N N . PRO A 1 203 ? 7.741 1.108 -20.833 1.00 86.12 203 PRO A N 1
ATOM 1545 C CA . PRO A 1 203 ? 8.424 2.226 -21.486 1.00 86.12 203 PRO A CA 1
ATOM 1546 C C . PRO A 1 203 ? 7.954 3.603 -20.985 1.00 86.12 203 PRO A C 1
ATOM 1548 O O . PRO A 1 203 ? 8.771 4.509 -20.803 1.00 86.12 203 PRO A O 1
ATOM 1551 N N . GLY A 1 204 ? 6.655 3.763 -20.702 1.00 88.38 204 GLY A N 1
ATOM 1552 C CA . GLY A 1 204 ? 6.081 5.020 -20.217 1.00 88.38 204 GLY A CA 1
ATOM 1553 C C . GLY A 1 204 ? 6.530 5.357 -18.798 1.00 88.38 204 GLY A C 1
ATOM 1554 O O . GLY A 1 204 ? 6.942 6.488 -18.522 1.00 88.38 204 GLY A O 1
ATOM 1555 N N . THR A 1 205 ? 6.524 4.367 -17.903 1.00 88.38 205 THR A N 1
ATOM 1556 C CA . THR A 1 205 ? 7.004 4.546 -16.522 1.00 88.38 205 THR A CA 1
ATOM 1557 C C . THR A 1 205 ? 8.509 4.804 -16.451 1.00 88.38 205 THR A C 1
ATOM 1559 O O . THR A 1 205 ? 8.958 5.571 -15.593 1.00 88.38 205 THR A O 1
ATOM 1562 N N . LEU A 1 206 ? 9.291 4.231 -17.372 1.00 86.88 206 LEU A N 1
ATOM 1563 C CA . LEU A 1 206 ? 10.719 4.520 -17.498 1.00 86.88 206 LEU A CA 1
ATOM 1564 C C . LEU A 1 206 ? 10.962 5.954 -17.953 1.00 86.88 206 LEU A C 1
ATOM 1566 O O . LEU A 1 206 ? 11.690 6.691 -17.283 1.00 86.88 206 LEU A O 1
ATOM 1570 N N . ALA A 1 207 ? 10.318 6.375 -19.043 1.00 88.44 207 ALA A N 1
ATOM 1571 C CA . ALA A 1 207 ? 10.436 7.739 -19.549 1.00 88.44 207 ALA A CA 1
ATOM 1572 C C . ALA A 1 207 ? 10.071 8.769 -18.469 1.00 88.44 207 ALA A C 1
ATOM 1574 O O . ALA A 1 207 ? 10.793 9.749 -18.263 1.00 88.44 207 ALA A O 1
ATOM 1575 N N . GLN A 1 208 ? 8.998 8.510 -17.719 1.00 90.06 208 GLN A N 1
ATOM 1576 C CA . GLN A 1 208 ? 8.613 9.345 -16.591 1.00 90.06 208 GLN A CA 1
ATOM 1577 C C . GLN A 1 208 ? 9.698 9.408 -15.511 1.00 90.06 208 GLN A C 1
ATOM 1579 O O . GLN A 1 208 ? 10.011 10.496 -15.026 1.00 90.06 208 GLN A O 1
ATOM 1584 N N . ALA A 1 209 ? 10.268 8.271 -15.112 1.00 87.94 209 ALA A N 1
ATOM 1585 C CA . ALA A 1 209 ? 11.258 8.234 -14.042 1.00 87.94 209 ALA A CA 1
ATOM 1586 C C . ALA A 1 209 ? 12.497 9.082 -14.381 1.00 87.94 209 ALA A C 1
ATOM 1588 O O . ALA A 1 209 ? 12.941 9.877 -13.549 1.00 87.94 209 ALA A O 1
ATOM 1589 N N . TYR A 1 210 ? 13.007 8.985 -15.614 1.00 89.44 210 TYR A N 1
ATOM 1590 C CA . TYR A 1 210 ? 14.115 9.829 -16.077 1.00 89.44 210 TYR A CA 1
ATOM 1591 C C . TYR A 1 210 ? 13.724 11.310 -16.161 1.00 89.44 210 TYR A C 1
ATOM 1593 O O . TYR A 1 210 ? 14.522 12.177 -15.794 1.00 89.44 210 TYR A O 1
ATOM 1601 N N . ALA A 1 211 ? 12.491 11.614 -16.576 1.00 91.44 211 ALA A N 1
ATOM 1602 C CA . ALA A 1 211 ? 11.985 12.983 -16.584 1.00 91.44 211 ALA A CA 1
ATOM 1603 C C . ALA A 1 211 ? 11.926 13.574 -15.164 1.00 91.44 211 ALA A C 1
ATOM 1605 O O . ALA A 1 211 ? 12.399 14.690 -14.948 1.00 91.44 211 ALA A O 1
ATOM 1606 N N . ILE A 1 212 ? 11.419 12.825 -14.179 1.00 90.38 212 ILE A N 1
ATOM 1607 C CA . ILE A 1 212 ? 11.374 13.258 -12.773 1.00 90.38 212 ILE A CA 1
ATOM 1608 C C . ILE A 1 212 ? 12.788 13.430 -12.213 1.00 90.38 212 ILE A C 1
ATOM 1610 O O . ILE A 1 212 ? 13.045 14.413 -11.521 1.00 90.38 212 ILE A O 1
ATOM 1614 N N . MET A 1 213 ? 13.722 12.538 -12.549 1.00 91.88 213 MET A N 1
ATOM 1615 C CA . MET A 1 213 ? 15.125 12.671 -12.151 1.00 91.88 213 MET A CA 1
ATOM 1616 C C . MET A 1 213 ? 15.738 13.980 -12.672 1.00 91.88 213 MET A C 1
ATOM 1618 O O . MET A 1 213 ? 16.310 14.750 -11.897 1.00 91.88 213 MET A O 1
ATOM 1622 N N . ALA A 1 214 ? 15.579 14.276 -13.965 1.00 93.62 214 ALA A N 1
ATOM 1623 C CA . ALA A 1 214 ? 16.081 15.513 -14.560 1.00 93.62 214 ALA A CA 1
ATOM 1624 C C . ALA A 1 214 ? 15.413 16.757 -13.947 1.00 93.62 214 ALA A C 1
ATOM 1626 O O . ALA A 1 214 ? 16.093 17.730 -13.609 1.00 93.62 214 ALA A O 1
ATOM 1627 N N . LEU A 1 215 ? 14.092 16.715 -13.745 1.00 93.94 215 LEU A N 1
ATOM 1628 C CA . LEU A 1 215 ? 13.339 17.788 -13.095 1.00 93.94 215 LEU A CA 1
ATOM 1629 C C . LEU A 1 215 ? 13.813 18.024 -11.659 1.00 93.94 215 LEU A C 1
ATOM 1631 O O . LEU A 1 215 ? 14.019 19.175 -11.277 1.00 93.94 215 LEU A O 1
ATOM 1635 N N . ALA A 1 216 ? 14.035 16.963 -10.883 1.00 94.19 216 ALA A N 1
ATOM 1636 C CA . ALA A 1 216 ? 14.520 17.048 -9.511 1.00 94.19 216 ALA A CA 1
ATOM 1637 C C . ALA A 1 216 ? 15.920 17.674 -9.440 1.00 94.19 216 ALA A C 1
ATOM 1639 O O . ALA A 1 216 ? 16.156 18.532 -8.589 1.00 94.19 216 ALA A O 1
ATOM 1640 N N . LEU A 1 217 ? 16.816 17.329 -10.373 1.00 95.31 217 LEU A N 1
ATOM 1641 C CA . LEU A 1 217 ? 18.141 17.947 -10.478 1.00 95.31 217 LEU A CA 1
ATOM 1642 C C . LEU A 1 217 ? 18.040 19.447 -10.780 1.00 95.31 217 LEU A C 1
ATOM 1644 O O . LEU A 1 217 ? 18.625 20.273 -10.078 1.00 95.31 217 LEU A O 1
ATOM 1648 N N . VAL A 1 218 ? 17.270 19.819 -11.805 1.00 96.38 218 VAL A N 1
ATOM 1649 C CA . VAL A 1 218 ? 17.083 21.231 -12.175 1.00 96.38 218 VAL A CA 1
ATOM 1650 C C . VAL A 1 218 ? 16.435 22.009 -11.028 1.00 96.38 218 VAL A C 1
ATOM 1652 O O . VAL A 1 218 ? 16.846 23.137 -10.740 1.00 96.38 218 VAL A O 1
ATOM 1655 N N . TYR A 1 219 ? 15.460 21.411 -10.341 1.00 96.19 219 TYR A N 1
ATOM 1656 C CA . TYR A 1 219 ? 14.814 21.999 -9.173 1.00 96.19 219 TYR A CA 1
ATOM 1657 C C . TYR A 1 219 ? 15.806 22.206 -8.024 1.00 96.19 219 TYR A C 1
ATOM 1659 O O . TYR A 1 219 ? 15.866 23.304 -7.472 1.00 96.19 219 TYR A O 1
ATOM 1667 N N . ALA A 1 220 ? 16.653 21.217 -7.725 1.00 95.06 220 ALA A N 1
ATOM 1668 C CA . ALA A 1 220 ? 17.692 21.316 -6.700 1.00 95.06 220 ALA A CA 1
ATOM 1669 C C . ALA A 1 220 ? 18.691 22.454 -6.974 1.00 95.06 220 ALA A C 1
ATOM 1671 O O . ALA A 1 220 ? 19.119 23.156 -6.055 1.00 95.06 220 ALA A O 1
ATOM 1672 N N . LEU A 1 221 ? 19.039 22.672 -8.246 1.00 95.75 221 LEU A N 1
ATOM 1673 C CA . LEU A 1 221 ? 19.963 23.730 -8.662 1.00 95.75 221 LEU A CA 1
ATOM 1674 C C . LEU A 1 221 ? 19.318 25.126 -8.642 1.00 95.75 221 LEU A C 1
ATOM 1676 O O . LEU A 1 221 ? 19.995 26.106 -8.326 1.00 95.75 221 LEU A O 1
ATOM 1680 N N . ARG A 1 222 ? 18.023 25.235 -8.972 1.00 95.69 222 ARG A N 1
ATOM 1681 C CA . ARG A 1 222 ? 17.311 26.523 -9.123 1.00 95.69 222 ARG A CA 1
ATOM 1682 C C . ARG A 1 222 ? 16.507 26.964 -7.900 1.00 95.69 222 ARG A C 1
ATOM 1684 O O . ARG A 1 222 ? 16.142 28.139 -7.818 1.00 95.69 222 ARG A O 1
ATOM 1691 N N . ALA A 1 223 ? 16.197 26.059 -6.975 1.00 94.81 223 ALA A N 1
ATOM 1692 C CA . ALA A 1 223 ? 15.434 26.382 -5.776 1.00 94.81 223 ALA A CA 1
ATOM 1693 C C . ALA A 1 223 ? 16.137 27.468 -4.945 1.00 94.81 223 ALA A C 1
ATOM 1695 O O . ALA A 1 223 ? 17.360 27.495 -4.828 1.00 94.81 223 ALA A O 1
ATOM 1696 N N . LYS A 1 224 ? 15.357 28.393 -4.373 1.00 91.94 224 LYS A N 1
ATOM 1697 C CA . LYS A 1 224 ? 15.897 29.536 -3.617 1.00 91.94 224 LYS A CA 1
ATOM 1698 C C . LYS A 1 224 ? 16.059 29.241 -2.127 1.00 91.94 224 LYS A C 1
ATOM 1700 O O . LYS A 1 224 ? 17.046 29.665 -1.536 1.00 91.94 224 LYS A O 1
ATOM 1705 N N . SER A 1 225 ? 15.109 28.523 -1.524 1.00 95.88 225 SER A N 1
ATOM 1706 C CA . SER A 1 225 ? 15.170 28.147 -0.110 1.00 95.88 225 SER A CA 1
ATOM 1707 C C . SER A 1 225 ? 16.013 26.888 0.091 1.00 95.88 225 SER A C 1
ATOM 1709 O O . SER A 1 225 ? 16.073 26.016 -0.777 1.00 95.88 225 SER A O 1
ATOM 1711 N N . LYS A 1 226 ? 16.651 26.792 1.262 1.00 93.31 226 LYS A N 1
ATOM 1712 C CA . LYS A 1 226 ? 17.425 25.613 1.668 1.00 93.31 226 LYS A CA 1
ATOM 1713 C C . LYS A 1 226 ? 16.560 24.347 1.661 1.00 93.31 226 LYS A C 1
ATOM 1715 O O . LYS A 1 226 ? 16.949 23.363 1.050 1.00 93.31 226 LYS A O 1
ATOM 1720 N N . GLU A 1 227 ? 15.361 24.432 2.232 1.00 94.50 227 GLU A N 1
ATOM 1721 C CA . GLU A 1 227 ? 14.377 23.343 2.272 1.00 94.50 227 GLU A CA 1
ATOM 1722 C C . GLU A 1 227 ? 14.037 22.805 0.871 1.00 94.50 227 GLU A C 1
ATOM 1724 O O . GLU A 1 227 ? 14.119 21.605 0.620 1.00 94.50 227 GLU A O 1
ATOM 1729 N N . ASN A 1 228 ? 13.752 23.686 -0.095 1.00 93.50 228 ASN A N 1
ATOM 1730 C CA . ASN A 1 228 ? 13.406 23.252 -1.451 1.00 93.50 228 ASN A CA 1
ATOM 1731 C C . ASN A 1 228 ? 14.613 22.665 -2.198 1.00 93.50 228 ASN A C 1
ATOM 1733 O O . ASN A 1 228 ? 14.452 21.744 -3.000 1.00 93.50 228 ASN A O 1
ATOM 1737 N N . LYS A 1 229 ? 15.831 23.165 -1.938 1.00 93.38 229 LYS A N 1
ATOM 1738 C CA . LYS A 1 229 ? 17.055 22.554 -2.481 1.00 93.38 229 LYS A CA 1
ATOM 1739 C C . LYS A 1 229 ? 17.265 21.147 -1.928 1.00 93.38 229 LYS A C 1
ATOM 1741 O O . LYS A 1 229 ? 17.598 20.247 -2.694 1.00 93.38 229 LYS A O 1
ATOM 1746 N N . GLU A 1 230 ? 17.059 20.956 -0.627 1.00 93.44 230 GLU A N 1
ATOM 1747 C CA . GLU A 1 230 ? 17.159 19.648 0.032 1.00 93.44 230 GLU A CA 1
ATOM 1748 C C . GLU A 1 230 ? 16.122 18.663 -0.523 1.00 93.44 230 GLU A C 1
ATOM 1750 O O . GLU A 1 230 ? 16.469 17.522 -0.839 1.00 93.44 230 GLU A O 1
ATOM 1755 N N . LEU A 1 231 ? 14.884 19.111 -0.751 1.00 92.62 231 LEU A N 1
ATOM 1756 C CA . LEU A 1 231 ? 13.857 18.308 -1.420 1.00 92.62 231 LEU A CA 1
ATOM 1757 C C . LEU A 1 231 ? 14.277 17.902 -2.844 1.00 92.62 231 LEU A C 1
ATOM 1759 O O . LEU A 1 231 ? 14.127 16.743 -3.232 1.00 92.62 231 LEU A O 1
ATOM 1763 N N . GLY A 1 232 ? 14.836 18.834 -3.621 1.00 93.62 232 GLY A N 1
ATOM 1764 C CA . GLY A 1 232 ? 15.331 18.546 -4.968 1.00 93.62 232 GLY A CA 1
ATOM 1765 C C . GLY A 1 232 ? 16.459 17.511 -4.971 1.00 93.62 232 GLY A C 1
ATOM 1766 O O . GLY A 1 232 ? 16.390 16.527 -5.706 1.00 93.62 232 GLY A O 1
ATOM 1767 N N . TRP A 1 233 ? 17.473 17.691 -4.119 1.00 93.75 233 TRP A N 1
ATOM 1768 C CA . TRP A 1 233 ? 18.618 16.777 -4.035 1.00 93.75 233 TRP A CA 1
ATOM 1769 C C . TRP A 1 233 ? 18.239 15.391 -3.511 1.00 93.75 233 TRP A C 1
ATOM 1771 O O . TRP A 1 233 ? 18.710 14.383 -4.045 1.00 93.75 233 TRP A O 1
ATOM 1781 N N . SER A 1 234 ? 17.372 15.318 -2.501 1.00 92.31 234 SER A N 1
ATOM 1782 C CA . SER A 1 234 ? 16.872 14.039 -1.980 1.00 92.31 234 SER A CA 1
ATOM 1783 C C . SER A 1 234 ? 16.037 13.291 -3.023 1.00 92.31 234 SER A C 1
ATOM 1785 O O . SER A 1 234 ? 16.230 12.091 -3.224 1.00 92.31 234 SER A O 1
ATOM 1787 N N . THR A 1 235 ? 15.180 13.994 -3.767 1.00 90.44 235 THR A N 1
ATOM 1788 C CA . THR A 1 235 ? 14.393 13.384 -4.849 1.00 90.44 235 THR A CA 1
ATOM 1789 C C . THR A 1 235 ? 15.295 12.912 -5.990 1.00 90.44 235 THR A C 1
ATOM 1791 O O . THR A 1 235 ? 15.177 11.771 -6.432 1.00 90.44 235 THR A O 1
ATOM 1794 N N . PHE A 1 236 ? 16.245 13.743 -6.431 1.00 93.06 236 PHE A N 1
ATOM 1795 C CA . PHE A 1 236 ? 17.197 13.386 -7.486 1.00 93.06 236 PHE A CA 1
ATOM 1796 C C . PHE A 1 236 ? 18.016 12.145 -7.120 1.00 93.06 236 PHE A C 1
ATOM 1798 O O . PHE A 1 236 ? 18.052 11.185 -7.887 1.00 93.06 236 PHE A O 1
ATOM 1805 N N . SER A 1 237 ? 18.629 12.138 -5.934 1.00 88.38 237 SER A N 1
ATOM 1806 C CA . SER A 1 237 ? 19.430 11.001 -5.464 1.00 88.38 237 SER A CA 1
ATOM 1807 C C . SER A 1 237 ? 18.602 9.722 -5.340 1.00 88.38 237 SER A C 1
ATOM 1809 O O . SER A 1 237 ? 19.082 8.656 -5.719 1.00 88.38 237 SER A O 1
ATOM 1811 N N . THR A 1 238 ? 17.343 9.822 -4.905 1.00 86.62 238 THR A N 1
ATOM 1812 C CA . THR A 1 238 ? 16.425 8.675 -4.847 1.00 86.62 238 THR A CA 1
ATOM 1813 C C . THR A 1 238 ? 16.163 8.086 -6.232 1.00 86.62 238 THR A C 1
ATOM 1815 O O . THR A 1 238 ? 16.271 6.875 -6.405 1.00 86.62 238 THR A O 1
ATOM 1818 N N . TYR A 1 239 ? 15.849 8.920 -7.227 1.00 86.06 239 TYR A N 1
ATOM 1819 C CA . TYR A 1 239 ? 15.585 8.442 -8.589 1.00 86.06 239 TYR A CA 1
ATOM 1820 C C . TYR A 1 239 ? 16.847 7.919 -9.281 1.00 86.06 239 TYR A C 1
ATOM 1822 O O . TYR A 1 239 ? 16.781 6.899 -9.961 1.00 86.06 239 TYR A O 1
ATOM 1830 N N . MET A 1 240 ? 17.994 8.565 -9.065 1.00 84.25 240 MET A N 1
ATOM 1831 C CA . MET A 1 240 ? 19.280 8.137 -9.615 1.00 84.25 240 MET A CA 1
ATOM 1832 C C . MET A 1 240 ? 19.701 6.769 -9.059 1.00 84.25 240 MET A C 1
ATOM 1834 O O . MET A 1 240 ? 20.030 5.868 -9.823 1.00 84.25 240 MET A O 1
ATOM 1838 N N . LEU A 1 241 ? 19.652 6.586 -7.735 1.00 77.69 241 LEU A N 1
ATOM 1839 C CA . LEU A 1 241 ? 20.056 5.332 -7.086 1.00 77.69 241 LEU A CA 1
ATOM 1840 C C . LEU A 1 241 ? 19.003 4.228 -7.224 1.00 77.69 241 LEU A C 1
ATOM 1842 O O . LEU A 1 241 ? 19.347 3.054 -7.306 1.00 77.69 241 LEU A O 1
ATOM 1846 N N . GLY A 1 242 ? 17.719 4.587 -7.242 1.00 68.19 242 GLY A N 1
ATOM 1847 C CA . GLY A 1 242 ? 16.618 3.639 -7.399 1.00 68.19 242 GLY A CA 1
ATOM 1848 C C . GLY A 1 242 ? 16.507 3.038 -8.803 1.00 68.19 242 GLY A C 1
ATOM 1849 O O . GLY A 1 242 ? 15.800 2.048 -8.967 1.00 68.19 242 GLY A O 1
ATOM 1850 N N . ARG A 1 243 ? 17.180 3.622 -9.805 1.00 60.00 243 ARG A N 1
ATOM 1851 C CA . ARG A 1 243 ? 17.122 3.207 -11.218 1.00 60.00 243 ARG A CA 1
ATOM 1852 C C . ARG A 1 243 ? 18.486 2.954 -11.863 1.00 60.00 243 ARG A C 1
ATOM 1854 O O . ARG A 1 243 ? 18.520 2.671 -13.050 1.00 60.00 243 ARG A O 1
ATOM 1861 N N . ALA A 1 244 ? 19.586 2.982 -11.111 1.00 41.88 244 ALA A N 1
ATOM 1862 C CA . ALA A 1 244 ? 20.896 2.538 -11.606 1.00 41.88 244 ALA A CA 1
ATOM 1863 C C . ALA A 1 244 ? 20.942 1.032 -11.982 1.00 41.88 244 ALA A C 1
ATOM 1865 O O . ALA A 1 244 ? 21.968 0.563 -12.448 1.00 41.88 244 ALA A O 1
ATOM 1866 N N . ALA A 1 245 ? 19.829 0.304 -11.811 1.00 38.91 245 ALA A N 1
ATOM 1867 C CA . ALA A 1 245 ? 19.683 -1.144 -11.935 1.00 38.91 245 ALA A CA 1
ATOM 1868 C C . ALA A 1 245 ? 18.603 -1.560 -12.955 1.00 38.91 245 ALA A C 1
ATOM 1870 O O . ALA A 1 245 ? 17.707 -2.339 -12.636 1.00 38.91 245 ALA A O 1
ATOM 1871 N N . LEU A 1 246 ? 18.621 -0.966 -14.146 1.00 32.25 246 LEU A N 1
ATOM 1872 C CA . LEU A 1 246 ? 17.872 -1.460 -15.303 1.00 32.25 246 LEU A CA 1
ATOM 1873 C C . LEU A 1 246 ? 18.817 -1.640 -16.481 1.00 32.25 246 LEU A C 1
ATOM 1875 O O . LEU A 1 246 ? 19.630 -0.712 -16.700 1.00 32.25 246 LEU A O 1
#

pLDDT: mean 87.16, std 9.03, range [32.25, 97.94]